Protein 7F2Y (pdb70)

Secondary structure (DSSP, 8-state):
--SPPTT---SS--EEE---TT--EEEEEEEEEEESSGGGGHHHHHHHHHHTTSTTS-SEEEEEEEE-GGG-EEEEEEEEES-HHHHHHHHTSHHHHTTGGGTT--TT-S-EEEEEEEEEEGGGEEEEESS--S-SGGGGTS-EEE-SS-SSTTHHHHHSGGGGT-----TTTT-PPPP-----TT-EEEEEPPTTEEEEEEEEE-TT--HHHHHHIIIIIHHHHHHHHHHHHH-HHHHTEEEEEEEEEE-TTS-EEEEEEEEEEESSHHHHHHHHHH-HHHHHHHHHHHHHHHTTTT--S-EEEEEEEEE-GGGEEEEEES--TTSTTTTSSEEEE-

Foldseek 3Di:
DPFADPPQDDPAWKKKFDADPVFFKKKKKKKKKKALDCVLVVVVLVLVLVLLPPPLHAPDKWWWKFQDPPRMIITIITGMHRDVVSVVVSCVDPSNVCQPLNVVPDAPRRMKIKMKIFIFGQLQKMKMKRDLDCPDVCSVPTHMDIDSQDDGQCSRLVRRNCSVPDVLAWPVHDFFDDFDFDPFARFKKWFFAAFSKKKKKKKKACQQADPVVVCCCVVFQVVLVVVLQVCCLVPCGVQQWQDKTKIFIADSVRHGGRMIIIITIGSHVVSVSCCCVDPVSNVRNVVSVVVQCVVPVNDGSIMIMMMMGTHHSVRIIIIIHSDGCSPGNNRHHDMDTD

InterPro domains:
  IPR025702 Aliphatic aldoxime/phenylacetaldoxime dehydratase [PF13816] (29-329)

Radius of gyration: 19.38 Å; Cα contacts (8 Å, |Δi|>4): 755; chains: 1; bounding box: 47×43×55 Å

Solvent-accessible surface area: 14404 Å² total; per-residue (Å²): 144,154,65,61,65,103,105,41,87,30,122,10,82,4,43,17,12,83,39,37,137,135,22,69,87,0,0,5,0,0,0,0,0,7,0,122,40,68,121,94,0,62,124,8,16,36,55,0,91,66,5,16,123,52,115,39,12,20,107,31,53,24,40,0,26,6,111,20,38,76,47,44,25,4,4,1,8,0,0,1,3,35,85,27,62,47,19,140,64,0,26,69,36,96,86,0,77,109,0,27,30,0,140,90,11,75,88,149,24,86,15,2,0,0,0,0,8,0,36,4,24,28,65,28,7,4,1,36,0,37,16,97,30,112,56,0,0,0,3,71,43,3,74,15,99,84,15,87,25,8,45,24,122,9,4,25,37,14,31,0,79,21,9,80,100,42,99,1,62,8,98,88,26,111,99,5,75,76,69,88,134,39,145,2,88,65,65,80,8,77,1,68,4,22,57,22,0,0,5,16,3,40,2,14,11,10,53,138,15,48,100,54,12,93,70,38,0,70,53,104,13,23,62,29,14,77,134,2,10,58,46,5,88,132,42,15,53,136,14,1,2,8,14,2,7,18,0,56,13,23,55,77,76,19,112,97,41,40,58,1,0,9,3,0,2,4,0,0,0,2,10,6,21,104,27,25,38,94,31,88,15,42,112,53,23,78,38,20,25,43,79,3,8,66,90,75,97,62,118,17,85,4,14,48,17,30,9,0,2,0,0,45,31,188,14,11,62,0,9,1,3,16,0,34,25,54,9,5,0,0,16,7,41,130,45,90,117,108

Nearest PDB structures (foldseek):
  7f2y-assembly1_A  TM=1.003E+00  e=5.454E-77  Bacillus sp. OxB-1
  3w08-assembly1_B  TM=9.073E-01  e=4.152E-36  Pseudomonas chlororaphis
  3a17-assembly1_B  TM=9.149E-01  e=6.378E-35  Rhodococcus erythropolis
  3f44-assembly1_A  TM=3.616E-01  e=1.771E-07  Lactobacillus acidophilus NCFM
  2zdo-assembly2_C  TM=5.778E-01  e=3.049E-02  Staphylococcus aureus

B-factor: mean 35.83, std 11.6, range [17.37, 86.37]

Organism: Bacillus sp. (strain OxB-1) (NCBI:txid98228)

Structure (mmCIF, N/CA/C/O backbone):
data_7F2Y
#
_entry.id   7F2Y
#
_cell.length_a   48.306
_cell.length_b   63.774
_cell.length_c   59.246
_cell.angle_alpha   90.00
_cell.angle_beta   94.22
_cell.angle_gamma   90.00
#
_symmetry.space_group_name_H-M   'P 1 21 1'
#
loop_
_entity.id
_entity.type
_entity.pdbx_description
1 polymer 'Phenylacetaldoxime dehydratase'
2 non-polymer 'PROTOPORPHYRIN IX CONTAINING FE'
3 water water
#
loop_
_atom_site.group_PDB
_atom_site.id
_atom_site.type_symbol
_atom_site.label_atom_id
_atom_site.label_alt_id
_atom_site.label_comp_id
_atom_site.label_asym_id
_atom_site.label_entity_id
_atom_site.label_seq_id
_atom_site.pdbx_PDB_ins_code
_atom_site.Cartn_x
_atom_site.Cartn_y
_atom_site.Cartn_z
_atom_site.occupancy
_atom_site.B_iso_or_equiv
_atom_site.auth_seq_id
_atom_site.auth_comp_id
_atom_site.auth_asym_id
_atom_site.auth_atom_id
_atom_site.pdbx_PDB_model_num
ATOM 1 N N . MET A 1 1 ? 13.754 41.958 36.458 1.00 67.42 1 MET A N 1
ATOM 2 C CA . MET A 1 1 ? 13.443 40.606 36.003 1.00 67.24 1 MET A CA 1
ATOM 3 C C . MET A 1 1 ? 12.664 39.856 37.091 1.00 67.07 1 MET A C 1
ATOM 4 O O . MET A 1 1 ? 13.133 39.731 38.222 1.00 64.99 1 MET A O 1
ATOM 9 N N . LYS A 1 2 ? 11.476 39.354 36.738 1.00 56.64 2 LYS A N 1
ATOM 10 C CA . LYS A 1 2 ? 10.558 38.830 37.749 1.00 52.33 2 LYS A CA 1
ATOM 11 C C . LYS A 1 2 ? 11.003 37.474 38.288 1.00 56.25 2 LYS A C 1
ATOM 12 O O . LYS A 1 2 ? 10.882 37.212 39.491 1.00 57.06 2 LYS A O 1
ATOM 18 N N . ASN A 1 3 ? 11.497 36.592 37.418 1.00 50.93 3 ASN A N 1
ATOM 19 C CA . ASN A 1 3 ? 11.704 35.188 37.758 1.00 56.69 3 ASN A CA 1
ATOM 20 C C . ASN A 1 3 ? 13.141 34.845 38.132 1.00 49.06 3 ASN A C 1
ATOM 21 O O . ASN A 1 3 ? 13.418 33.686 38.457 1.00 53.99 3 ASN A O 1
ATOM 26 N N . MET A 1 4 ? 14.053 35.806 38.108 1.00 50.56 4 MET A N 1
ATOM 27 C CA . MET A 1 4 ? 15.458 35.496 38.354 1.00 51.66 4 MET A CA 1
ATOM 28 C C . MET A 1 4 ? 15.678 35.115 39.814 1.00 57.49 4 MET A C 1
ATOM 29 O O . MET A 1 4 ? 15.199 35.817 40.716 1.00 60.29 4 MET A O 1
ATOM 34 N N . PRO A 1 5 ? 16.388 34.024 40.090 1.00 58.97 5 PRO A N 1
ATOM 35 C CA . PRO A 1 5 ? 16.614 33.621 41.481 1.00 61.77 5 PRO A CA 1
ATOM 36 C C . PRO A 1 5 ? 17.549 34.583 42.201 1.00 64.25 5 PRO A C 1
ATOM 37 O O . PRO A 1 5 ? 18.265 35.381 41.591 1.00 63.14 5 PRO A O 1
ATOM 41 N N . GLU A 1 6 ? 17.532 34.493 43.529 1.00 68.31 6 GLU A N 1
ATOM 42 C CA . GLU A 1 6 ? 18.411 35.319 44.343 1.00 65.37 6 GLU A CA 1
ATOM 43 C C . GLU A 1 6 ? 19.865 34.923 44.124 1.00 68.53 6 GLU A C 1
ATOM 44 O O . GLU A 1 6 ? 20.198 33.737 44.061 1.00 68.80 6 GLU A O 1
ATOM 46 N N . ASN A 1 7 ? 20.731 35.934 44.003 1.00 74.43 7 ASN A N 1
ATOM 47 C CA . ASN A 1 7 ? 22.172 35.736 43.814 1.00 75.90 7 ASN A CA 1
ATOM 48 C C . ASN A 1 7 ? 22.459 34.847 42.604 1.00 70.00 7 ASN A C 1
ATOM 49 O O . ASN A 1 7 ? 23.312 33.959 42.647 1.00 68.50 7 ASN A O 1
ATOM 51 N N . HIS A 1 8 ? 21.741 35.098 41.515 1.00 62.95 8 HIS A N 1
ATOM 52 C CA . HIS A 1 8 ? 21.839 34.263 40.326 1.00 60.40 8 HIS A CA 1
ATOM 53 C C . HIS A 1 8 ? 23.228 34.357 39.704 1.00 61.99 8 HIS A C 1
ATOM 54 O O . HIS A 1 8 ? 23.719 35.448 39.407 1.00 66.55 8 HIS A O 1
ATOM 61 N N . ASN A 1 9 ? 23.865 33.199 39.506 1.00 54.82 9 ASN A N 1
ATOM 62 C CA . ASN A 1 9 ? 25.165 33.124 38.844 1.00 54.47 9 ASN A CA 1
ATOM 63 C C . ASN A 1 9 ? 25.152 31.924 37.902 1.00 57.34 9 ASN A C 1
ATOM 64 O O . ASN A 1 9 ? 25.431 30.790 38.326 1.00 58.96 9 ASN A O 1
ATOM 66 N N . PRO A 1 10 ? 24.831 32.131 36.626 1.00 52.82 10 PRO A N 1
ATOM 67 C CA . PRO A 1 10 ? 24.712 30.995 35.703 1.00 50.28 10 PRO A CA 1
ATOM 68 C C . PRO A 1 10 ? 26.038 30.285 35.469 1.00 52.55 10 PRO A C 1
ATOM 69 O O . PRO A 1 10 ? 27.119 30.872 35.563 1.00 55.42 10 PRO A O 1
ATOM 73 N N . GLN A 1 11 ? 25.932 28.987 35.174 1.00 54.72 11 GLN A N 1
ATOM 74 C CA . GLN A 1 11 ? 27.118 28.183 34.894 1.00 56.30 11 GLN A CA 1
ATOM 75 C C . GLN A 1 11 ? 27.682 28.495 33.516 1.00 48.95 11 GLN A C 1
ATOM 76 O O . GLN A 1 11 ? 28.904 28.495 33.320 1.00 53.64 11 GLN A O 1
ATOM 82 N N . ALA A 1 12 ? 26.806 28.743 32.549 1.00 43.96 12 ALA A N 1
ATOM 83 C CA . ALA A 1 12 ? 27.194 28.944 31.167 1.00 40.05 12 ALA A CA 1
ATOM 84 C C . ALA A 1 12 ? 26.998 30.399 30.769 1.00 38.97 12 ALA A C 1
ATOM 85 O O . ALA A 1 12 ? 26.159 31.109 31.332 1.00 42.33 12 ALA A O 1
ATOM 87 N N . ASN A 1 13 ? 27.785 30.835 29.789 1.00 41.15 13 ASN A N 1
ATOM 88 C CA . ASN A 1 13 ? 27.608 32.145 29.183 1.00 41.04 13 ASN A CA 1
ATOM 89 C C . ASN A 1 13 ? 26.458 32.118 28.182 1.00 37.38 13 ASN A C 1
ATOM 90 O O . ASN A 1 13 ? 26.093 31.068 27.643 1.00 37.97 13 ASN A O 1
ATOM 95 N N . ALA A 1 14 ? 25.875 33.293 27.947 1.00 34.33 14 ALA A N 1
ATOM 96 C CA . ALA A 1 14 ? 24.902 33.443 26.878 1.00 32.29 14 ALA A CA 1
ATOM 97 C C . ALA A 1 14 ? 24.861 34.897 26.425 1.00 32.01 14 ALA A C 1
ATOM 98 O O . ALA A 1 14 ? 25.244 35.811 27.162 1.00 33.85 14 ALA A O 1
ATOM 100 N N . TRP A 1 15 ? 24.384 35.085 25.193 1.00 30.42 15 TRP A N 1
ATOM 101 C CA . TRP A 1 15 ? 24.254 36.375 24.534 1.00 31.71 15 TRP A CA 1
ATOM 102 C C . TRP A 1 15 ? 22.811 36.571 24.083 1.00 30.31 15 TRP A C 1
ATOM 103 O O . TRP A 1 15 ? 22.062 35.609 23.915 1.00 29.29 15 TRP A O 1
ATOM 114 N N . THR A 1 16 ? 22.422 37.834 23.881 1.00 28.65 16 THR A N 1
ATOM 115 C CA . THR A 1 16 ? 21.062 38.173 23.480 1.00 27.52 16 THR A CA 1
ATOM 116 C C . THR A 1 16 ? 21.111 39.364 22.537 1.00 27.44 16 THR A C 1
ATOM 117 O O . THR A 1 16 ? 21.990 40.224 22.648 1.00 30.17 16 THR A O 1
ATOM 121 N N . ALA A 1 17 ? 20.170 39.413 21.602 1.00 27.44 17 ALA A N 1
ATOM 122 C CA . ALA A 1 17 ? 20.123 40.528 20.665 1.00 29.44 17 ALA A CA 1
ATOM 123 C C . ALA A 1 17 ? 19.858 41.840 21.392 1.00 32.57 17 ALA A C 1
ATOM 124 O O . ALA A 1 17 ? 19.071 41.898 22.343 1.00 35.31 17 ALA A O 1
ATOM 126 N N . GLU A 1 18 ? 20.531 42.895 20.936 1.00 30.53 18 GLU A N 1
ATOM 127 C CA . GLU A 1 18 ? 20.347 44.255 21.442 1.00 32.17 18 GLU A CA 1
ATOM 128 C C . GLU A 1 18 ? 19.971 45.104 20.228 1.00 31.46 18 GLU A C 1
ATOM 129 O O . GLU A 1 18 ? 20.835 45.487 19.433 1.00 38.51 18 GLU A O 1
ATOM 135 N N . PHE A 1 19 ? 18.674 45.381 20.077 1.00 34.80 19 PHE A N 1
ATOM 136 C CA . PHE A 1 19 ? 18.156 46.067 18.896 1.00 37.36 19 PHE A CA 1
ATOM 137 C C . PHE A 1 19 ? 18.413 47.571 18.976 1.00 40.48 19 PHE A C 1
ATOM 138 O O . PHE A 1 19 ? 18.263 48.176 20.041 1.00 43.33 19 PHE A O 1
ATOM 146 N N . PRO A 1 20 ? 18.794 48.189 17.863 1.00 39.55 20 PRO A N 1
ATOM 147 C CA . PRO A 1 20 ? 19.008 49.637 17.839 1.00 43.05 20 PRO A CA 1
ATOM 148 C C . PRO A 1 20 ? 17.703 50.381 18.064 1.00 43.35 20 PRO A C 1
ATOM 149 O O . PRO A 1 20 ? 16.616 49.814 17.873 1.00 40.49 20 PRO A O 1
ATOM 153 N N . PRO A 1 21 ? 17.768 51.658 18.464 1.00 49.05 21 PRO A N 1
ATOM 154 C CA . PRO A 1 21 ? 16.526 52.379 18.792 1.00 48.40 21 PRO A CA 1
ATOM 155 C C . PRO A 1 21 ? 15.624 52.620 17.595 1.00 48.96 21 PRO A C 1
ATOM 156 O O . PRO A 1 21 ? 14.401 52.707 17.766 1.00 52.92 21 PRO A O 1
ATOM 160 N N . GLU A 1 22 ? 16.178 52.731 16.389 1.00 46.18 22 GLU A N 1
ATOM 161 C CA . GLU A 1 22 ? 15.351 53.014 15.224 1.00 51.54 22 GLU A CA 1
ATOM 162 C C . GLU A 1 22 ? 14.623 51.784 14.702 1.00 47.83 22 GLU A C 1
ATOM 163 O O . GLU A 1 22 ? 13.830 51.906 13.762 1.00 54.94 22 GLU A O 1
ATOM 169 N N . MET A 1 23 ? 14.874 50.608 15.271 1.00 44.60 23 MET A N 1
ATOM 170 C CA . MET A 1 23 ? 14.218 49.384 14.835 1.00 37.29 23 MET A CA 1
ATOM 171 C C . MET A 1 23 ? 12.954 49.181 15.661 1.00 43.71 23 MET A C 1
ATOM 172 O O . MET A 1 23 ? 13.008 49.156 16.895 1.00 50.49 23 MET A O 1
ATOM 177 N N . SER A 1 24 ? 11.814 49.050 14.983 1.00 32.67 24 SER A N 1
ATOM 178 C CA . SER A 1 24 ? 10.541 48.842 15.651 1.00 36.92 24 SER A CA 1
ATOM 179 C C . SER A 1 24 ? 9.955 47.459 15.425 1.00 32.69 24 SER A C 1
ATOM 180 O O . SER A 1 24 ? 9.166 47.001 16.260 1.00 33.00 24 SER A O 1
ATOM 183 N N . TYR A 1 25 ? 10.334 46.782 14.339 1.00 31.25 25 TYR A N 1
ATOM 184 C CA . TYR A 1 25 ? 9.766 45.497 13.966 1.00 26.46 25 TYR A CA 1
ATOM 185 C C . TYR A 1 25 ? 10.824 44.641 13.291 1.00 25.93 25 TYR A C 1
ATOM 186 O O . TYR A 1 25 ? 11.762 45.151 12.678 1.00 32.76 25 TYR A O 1
ATOM 195 N N . VAL A 1 26 ? 10.661 43.329 13.413 1.00 23.13 26 VAL A N 1
ATOM 196 C CA . VAL A 1 26 ? 11.347 42.366 12.567 1.00 23.22 26 VAL A CA 1
ATOM 197 C C . VAL A 1 26 ? 10.271 41.639 11.780 1.00 25.84 26 VAL A C 1
ATOM 198 O O . VAL A 1 26 ? 9.335 41.102 12.382 1.00 27.73 26 VAL A O 1
ATOM 202 N N . VAL A 1 27 ? 10.390 41.612 10.453 1.00 24.36 27 VAL A N 1
ATOM 203 C CA . VAL A 1 27 ? 9.547 40.720 9.648 1.00 25.56 27 VAL A CA 1
ATOM 204 C C . VAL A 1 27 ? 10.266 39.386 9.483 1.00 21.33 27 VAL A C 1
ATOM 205 O O . VAL A 1 27 ? 11.388 39.334 8.964 1.00 23.61 27 VAL A O 1
ATOM 209 N N . PHE A 1 28 ? 9.612 38.309 9.919 1.00 20.25 28 PHE A N 1
ATOM 210 C CA . PHE A 1 28 ? 10.115 36.943 9.781 1.00 20.32 28 PHE A CA 1
ATOM 211 C C . PHE A 1 28 ? 9.116 36.200 8.902 1.00 21.02 28 PHE A C 1
ATOM 212 O O . PHE A 1 28 ? 7.982 35.979 9.319 1.00 23.19 28 PHE A O 1
ATOM 220 N N . ALA A 1 29 ? 9.522 35.870 7.677 1.00 20.20 29 ALA A N 1
ATOM 221 C CA . ALA A 1 29 ? 8.639 35.210 6.718 1.00 22.66 29 ALA A CA 1
ATOM 222 C C . ALA A 1 29 ? 9.091 33.777 6.509 1.00 20.75 29 ALA A C 1
ATOM 223 O O . ALA A 1 29 ? 10.265 33.528 6.226 1.00 23.20 29 ALA A O 1
ATOM 225 N N . GLN A 1 30 ? 8.163 32.843 6.671 1.00 19.98 30 GLN A N 1
ATOM 226 C CA . GLN A 1 30 ? 8.401 31.453 6.326 1.00 21.33 30 GLN A CA 1
ATOM 227 C C . GLN A 1 30 ? 7.611 31.184 5.058 1.00 21.55 30 GLN A C 1
ATOM 228 O O . GLN A 1 30 ? 6.389 31.345 5.052 1.00 23.71 30 GLN A O 1
ATOM 234 N N . ILE A 1 31 ? 8.305 30.798 3.991 1.00 21.88 31 ILE A N 1
ATOM 235 C CA . ILE A 1 31 ? 7.676 30.551 2.696 1.00 23.29 31 ILE A CA 1
ATOM 236 C C . ILE A 1 31 ? 8.042 29.142 2.254 1.00 22.57 31 ILE A C 1
ATOM 237 O O . ILE A 1 31 ? 9.226 28.805 2.167 1.00 24.08 31 ILE A O 1
ATOM 242 N N . GLY A 1 32 ? 7.043 28.328 1.955 1.00 23.63 32 GLY A N 1
ATOM 243 C CA . GLY A 1 32 ? 7.276 26.914 1.694 1.00 22.15 32 GLY A CA 1
ATOM 244 C C . GLY A 1 32 ? 6.643 26.429 0.414 1.00 22.74 32 GLY A C 1
ATOM 245 O O . GLY A 1 32 ? 5.525 26.820 0.059 1.00 26.09 32 GLY A O 1
ATOM 246 N N . ILE A 1 33 ? 7.348 25.525 -0.264 1.00 22.78 33 ILE A N 1
ATOM 247 C CA . ILE A 1 33 ? 6.797 24.767 -1.377 1.00 25.30 33 ILE A CA 1
ATOM 248 C C . ILE A 1 33 ? 6.640 23.330 -0.904 1.00 25.35 33 ILE A C 1
ATOM 249 O O . ILE A 1 33 ? 7.603 22.718 -0.432 1.00 27.14 33 ILE A O 1
ATOM 254 N N . GLN A 1 34 ? 5.432 22.790 -1.017 1.00 25.05 34 GLN A N 1
ATOM 255 C CA . GLN A 1 34 ? 5.134 21.472 -0.478 1.00 27.99 34 GLN A CA 1
ATOM 256 C C . GLN A 1 34 ? 5.043 20.451 -1.602 1.00 28.00 34 GLN A C 1
ATOM 257 O O . GLN A 1 34 ? 4.383 20.703 -2.612 1.00 30.91 34 GLN A O 1
ATOM 263 N N . SER A 1 35 ? 5.701 19.305 -1.427 1.00 29.58 35 SER A N 1
ATOM 264 C CA . SER A 1 35 ? 5.735 18.325 -2.507 1.00 35.04 35 SER A CA 1
ATOM 265 C C . SER A 1 35 ? 5.958 16.924 -1.959 1.00 31.24 35 SER A C 1
ATOM 266 O O . SER A 1 35 ? 6.354 16.734 -0.807 1.00 37.49 35 SER A O 1
ATOM 269 N N . LYS A 1 36 ? 5.684 15.938 -2.813 1.00 36.59 36 LYS A N 1
ATOM 270 C CA . LYS A 1 36 ? 6.060 14.563 -2.524 1.00 40.16 36 LYS A CA 1
ATOM 271 C C . LYS A 1 36 ? 7.400 14.186 -3.131 1.00 50.71 36 LYS A C 1
ATOM 272 O O . LYS A 1 36 ? 8.048 13.255 -2.639 1.00 62.32 36 LYS A O 1
ATOM 278 N N . SER A 1 37 ? 7.824 14.876 -4.186 1.00 50.52 37 SER A N 1
ATOM 279 C CA . SER A 1 37 ? 9.165 14.723 -4.726 1.00 53.90 37 SER A CA 1
ATOM 280 C C . SER A 1 37 ? 9.720 16.109 -5.007 1.00 50.85 37 SER A C 1
ATOM 281 O O . SER A 1 37 ? 9.014 16.966 -5.544 1.00 46.78 37 SER A O 1
ATOM 284 N N . LEU A 1 38 ? 10.986 16.324 -4.643 1.00 48.74 38 LEU A N 1
ATOM 285 C CA . LEU A 1 38 ? 11.572 17.655 -4.738 1.00 47.00 38 LEU A CA 1
ATOM 286 C C . LEU A 1 38 ? 11.716 18.140 -6.176 1.00 46.40 38 LEU A C 1
ATOM 287 O O . LEU A 1 38 ? 11.833 19.352 -6.394 1.00 50.38 38 LEU A O 1
ATOM 292 N N . ASP A 1 39 ? 11.704 17.231 -7.158 1.00 48.71 39 ASP A N 1
ATOM 293 C CA . ASP A 1 39 ? 11.760 17.653 -8.554 1.00 55.37 39 ASP A CA 1
ATOM 294 C C . ASP A 1 39 ? 10.574 18.541 -8.908 1.00 56.16 39 ASP A C 1
ATOM 295 O O . ASP A 1 39 ? 10.726 19.540 -9.623 1.00 59.39 39 ASP A O 1
ATOM 300 N N . HIS A 1 40 ? 9.384 18.192 -8.412 1.00 54.91 40 HIS A N 1
ATOM 301 C CA . HIS A 1 40 ? 8.193 18.997 -8.669 1.00 54.92 40 HIS A CA 1
ATOM 302 C C . HIS A 1 40 ? 8.347 20.424 -8.162 1.00 52.09 40 HIS A C 1
ATOM 303 O O . HIS A 1 40 ? 7.672 21.336 -8.653 1.00 52.07 40 HIS A O 1
ATOM 310 N N . ALA A 1 41 ? 9.212 20.637 -7.179 1.00 47.25 41 ALA A N 1
ATOM 311 C CA . ALA A 1 41 ? 9.348 21.944 -6.563 1.00 41.35 41 ALA A CA 1
ATOM 312 C C . ALA A 1 41 ? 10.465 22.782 -7.167 1.00 39.96 41 ALA A C 1
ATOM 313 O O . ALA A 1 41 ? 10.583 23.962 -6.821 1.00 45.92 41 ALA A O 1
ATOM 315 N N . ALA A 1 42 ? 11.266 22.212 -8.072 1.00 45.89 42 ALA A N 1
ATOM 316 C CA . ALA A 1 42 ? 12.473 22.896 -8.529 1.00 49.52 42 ALA A CA 1
ATOM 317 C C . ALA A 1 42 ? 12.155 24.223 -9.208 1.00 52.57 42 ALA A C 1
ATOM 318 O O . ALA A 1 42 ? 12.841 25.225 -8.971 1.00 46.48 42 ALA A O 1
ATOM 320 N N . GLU A 1 43 ? 11.120 24.257 -10.051 1.00 57.45 43 GLU A N 1
ATOM 321 C CA . GLU A 1 43 ? 10.823 25.477 -10.799 1.00 52.58 43 GLU A CA 1
ATOM 322 C C . GLU A 1 43 ? 10.439 26.619 -9.870 1.00 53.68 43 GLU A C 1
ATOM 323 O O . GLU A 1 43 ? 10.938 27.743 -10.009 1.00 55.88 43 GLU A O 1
ATOM 329 N N . HIS A 1 44 ? 9.540 26.353 -8.921 1.00 46.60 44 HIS A N 1
ATOM 330 C CA . HIS A 1 44 ? 9.159 27.378 -7.959 1.00 46.88 44 HIS A CA 1
ATOM 331 C C . HIS A 1 44 ? 10.362 27.853 -7.162 1.00 40.96 44 HIS A C 1
ATOM 332 O O . HIS A 1 44 ? 10.553 29.056 -6.961 1.00 46.77 44 HIS A O 1
ATOM 339 N N . LEU A 1 45 ? 11.180 26.912 -6.686 1.00 41.40 45 LEU A N 1
ATOM 340 C CA . LEU A 1 45 ? 12.308 27.279 -5.839 1.00 44.71 45 LEU A CA 1
ATOM 341 C C . LEU A 1 45 ? 13.301 28.156 -6.596 1.00 42.76 45 LEU A C 1
ATOM 342 O O . LEU A 1 45 ? 13.873 29.092 -6.024 1.00 46.38 45 LEU A O 1
ATOM 347 N N . GLY A 1 46 ? 13.495 27.885 -7.886 1.00 48.08 46 GLY A N 1
ATOM 348 C CA . GLY A 1 46 ? 14.378 28.725 -8.684 1.00 50.46 46 GLY A CA 1
ATOM 349 C C . GLY A 1 46 ? 13.897 30.162 -8.765 1.00 53.82 46 GLY A C 1
ATOM 350 O O . GLY A 1 46 ? 14.674 31.103 -8.581 1.00 49.83 46 GLY A O 1
ATOM 351 N N . MET A 1 47 ? 12.602 30.350 -9.037 1.00 52.06 47 MET A N 1
ATOM 352 C CA . MET A 1 47 ? 12.045 31.698 -9.124 1.00 47.44 47 MET A CA 1
ATOM 353 C C . MET A 1 47 ? 12.181 32.438 -7.802 1.00 49.03 47 MET A C 1
ATOM 354 O O . MET A 1 47 ? 12.559 33.616 -7.768 1.00 47.81 47 MET A O 1
ATOM 359 N N . MET A 1 48 ? 11.852 31.769 -6.700 1.00 40.99 48 MET A N 1
ATOM 360 C CA . MET A 1 48 ? 11.877 32.439 -5.409 1.00 41.29 48 MET A CA 1
ATOM 361 C C . MET A 1 48 ? 13.295 32.821 -5.022 1.00 45.22 48 ME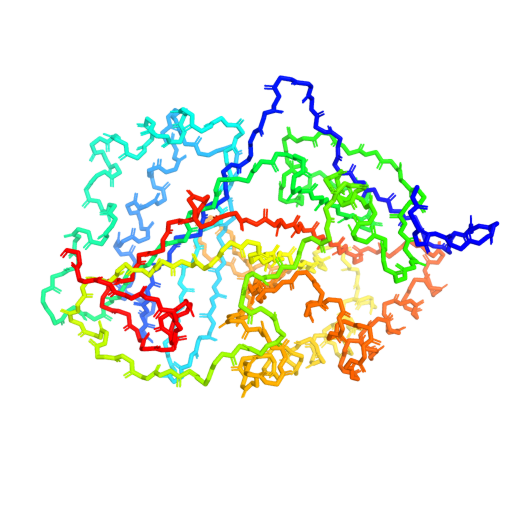T A C 1
ATOM 362 O O . MET A 1 48 ? 13.521 33.908 -4.479 1.00 41.28 48 MET A O 1
ATOM 367 N N . LYS A 1 49 ? 14.262 31.949 -5.320 1.00 43.33 49 LYS A N 1
ATOM 368 C CA . LYS A 1 49 ? 15.663 32.248 -5.038 1.00 48.36 49 LYS A CA 1
ATOM 369 C C . LYS A 1 49 ? 16.081 33.579 -5.660 1.00 48.48 49 LYS A C 1
ATOM 370 O O . LYS A 1 49 ? 16.691 34.423 -4.994 1.00 46.73 49 LYS A O 1
ATOM 376 N N . LYS A 1 50 ? 15.741 33.795 -6.934 1.00 42.49 50 LYS A N 1
ATOM 377 C CA . LYS A 1 50 ? 16.129 35.037 -7.597 1.00 36.42 50 LYS A CA 1
ATOM 378 C C . LYS A 1 50 ? 15.421 36.250 -6.999 1.00 40.81 50 LYS A C 1
ATOM 379 O O . LYS A 1 50 ? 15.993 37.347 -6.969 1.00 39.40 50 LYS A O 1
ATOM 381 N N . SER A 1 51 ? 14.183 36.075 -6.527 1.00 38.15 51 SER A N 1
ATOM 382 C CA . SER A 1 51 ? 13.438 37.185 -5.939 1.00 36.91 51 SER A CA 1
ATOM 383 C C . SER A 1 51 ? 14.103 37.710 -4.677 1.00 37.54 51 SER A C 1
ATOM 384 O O . SER A 1 51 ? 13.999 38.904 -4.377 1.00 36.40 51 SER A O 1
ATOM 387 N N . PHE A 1 52 ? 14.784 36.847 -3.925 1.00 38.51 52 PHE A N 1
ATOM 388 C CA . PHE A 1 52 ? 15.409 37.310 -2.694 1.00 41.07 52 PHE A CA 1
ATOM 389 C C . PHE A 1 52 ? 16.614 38.209 -2.954 1.00 44.85 52 PHE A C 1
ATOM 390 O O . PHE A 1 52 ? 17.047 38.914 -2.036 1.00 45.57 52 PHE A O 1
ATOM 398 N N . ASP A 1 53 ? 17.140 38.231 -4.180 1.00 42.86 53 ASP A N 1
ATOM 399 C CA . ASP A 1 53 ? 18.272 39.082 -4.532 1.00 42.74 53 ASP A CA 1
ATOM 400 C C . ASP A 1 53 ? 17.861 40.475 -5.000 1.00 43.21 53 ASP A C 1
ATOM 401 O O . ASP A 1 53 ? 18.733 41.276 -5.355 1.00 47.90 53 ASP A O 1
ATOM 406 N N . LEU A 1 54 ? 16.566 40.783 -5.017 1.00 41.30 54 LEU A N 1
ATOM 407 C CA . LEU A 1 54 ? 16.129 42.138 -5.312 1.00 41.41 54 LEU A CA 1
ATOM 408 C C . LEU A 1 54 ? 16.684 43.110 -4.271 1.00 39.07 54 LEU A C 1
ATOM 409 O O . LEU A 1 54 ? 17.017 42.729 -3.143 1.00 40.06 54 LEU A O 1
ATOM 414 N N . ARG A 1 55 ? 16.771 44.387 -4.660 1.00 42.32 55 ARG A N 1
ATOM 415 C CA . ARG A 1 55 ? 17.259 45.409 -3.737 1.00 41.64 55 ARG A CA 1
ATOM 416 C C . ARG A 1 55 ? 16.386 45.509 -2.489 1.00 41.96 55 ARG A C 1
ATOM 417 O O . ARG A 1 55 ? 16.870 45.901 -1.423 1.00 41.60 55 ARG A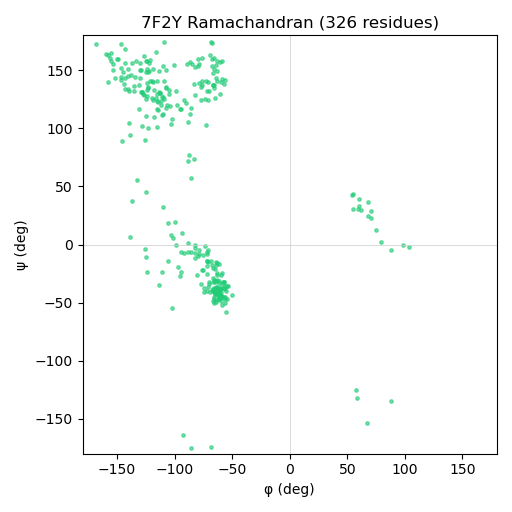 O 1
ATOM 419 N N . THR A 1 56 ? 15.111 45.140 -2.590 1.00 34.98 56 THR A N 1
ATOM 420 C CA . THR A 1 56 ? 14.210 45.123 -1.445 1.00 30.35 56 THR A CA 1
ATOM 421 C C . THR A 1 56 ? 14.143 43.761 -0.759 1.00 30.39 56 THR A C 1
ATOM 422 O O . THR A 1 56 ? 13.292 43.563 0.120 1.00 29.29 56 THR A O 1
ATOM 426 N N . GLY A 1 57 ? 15.033 42.824 -1.125 1.00 28.41 57 GLY A N 1
ATOM 427 C CA . GLY A 1 57 ? 15.020 41.514 -0.537 1.00 27.91 57 GLY A CA 1
ATOM 428 C C . GLY A 1 57 ? 15.431 41.530 0.930 1.00 25.86 57 GLY A C 1
ATOM 429 O O . GLY A 1 57 ? 15.865 42.558 1.475 1.00 29.22 57 GLY A O 1
ATOM 430 N N . PRO A 1 58 ? 15.327 40.365 1.570 1.00 27.43 58 PRO A N 1
ATOM 431 C CA . PRO A 1 58 ? 15.547 40.287 3.019 1.00 25.67 58 PRO A CA 1
ATOM 432 C C . PRO A 1 58 ? 16.996 40.550 3.403 1.00 25.18 58 PRO A C 1
ATOM 433 O O . PRO A 1 58 ? 17.927 40.316 2.627 1.00 30.26 58 PRO A O 1
ATOM 437 N N . LYS A 1 59 ? 17.176 41.034 4.640 1.00 24.71 59 LYS A N 1
ATOM 438 C CA . LYS A 1 59 ? 18.519 41.201 5.188 1.00 27.37 59 LYS A CA 1
ATOM 439 C C . LYS A 1 59 ? 19.210 39.862 5.369 1.00 27.94 59 LYS A C 1
ATOM 440 O O . LYS A 1 59 ? 20.439 39.781 5.277 1.00 30.13 59 LYS A O 1
ATOM 446 N N . HIS A 1 60 ? 18.442 38.807 5.634 1.00 24.48 60 HIS A N 1
ATOM 447 C CA . HIS A 1 60 ? 19.009 37.473 5.755 1.00 23.21 60 HIS A CA 1
ATOM 448 C C . HIS A 1 60 ? 17.964 36.441 5.372 1.00 23.79 60 HIS A C 1
ATOM 449 O O . HIS A 1 60 ? 16.792 36.604 5.700 1.00 23.00 60 HIS A O 1
ATOM 456 N N . VAL A 1 61 ? 18.395 35.367 4.716 1.00 24.67 61 VAL A N 1
ATOM 457 C CA . VAL A 1 61 ? 17.487 34.266 4.416 1.00 24.26 61 VAL A CA 1
ATOM 458 C C . VAL A 1 61 ? 18.221 32.941 4.606 1.00 21.91 61 VAL A C 1
ATOM 459 O O . VAL A 1 61 ? 19.378 32.783 4.196 1.00 25.95 61 VAL A O 1
ATOM 463 N N . ASP A 1 62 ? 17.558 32.015 5.290 1.00 20.05 62 ASP A N 1
ATOM 464 C CA . ASP A 1 62 ? 17.997 30.631 5.390 1.00 21.42 62 ASP A CA 1
ATOM 465 C C . ASP A 1 62 ? 17.078 29.760 4.549 1.00 21.68 62 ASP A C 1
ATOM 466 O O . ASP A 1 62 ? 15.900 30.069 4.373 1.00 25.08 62 ASP A O 1
ATOM 471 N N . ARG A 1 63 ? 17.634 28.667 4.035 1.00 23.17 63 ARG A N 1
ATOM 472 C CA . ARG A 1 63 ? 16.868 27.620 3.364 1.00 25.31 63 ARG A CA 1
ATOM 473 C C . ARG A 1 63 ? 16.854 26.379 4.247 1.00 22.04 63 ARG A C 1
ATOM 474 O O . ARG A 1 63 ? 17.845 26.078 4.913 1.00 25.86 63 ARG A O 1
ATOM 482 N N . ALA A 1 64 ? 15.712 25.689 4.303 1.00 22.75 64 ALA A N 1
ATOM 483 C CA . ALA A 1 64 ? 15.673 24.459 5.083 1.00 22.16 64 ALA A CA 1
ATOM 484 C C . ALA A 1 64 ? 14.684 23.490 4.463 1.00 24.17 64 ALA A C 1
ATOM 485 O O . ALA A 1 64 ? 13.795 23.874 3.706 1.00 28.06 64 ALA A O 1
ATOM 487 N N . LEU A 1 65 ? 14.852 22.220 4.802 1.00 24.35 65 LEU A N 1
ATOM 488 C CA . LEU A 1 65 ? 14.015 21.147 4.289 1.00 25.62 65 LEU A CA 1
ATOM 489 C C . LEU A 1 65 ? 13.288 20.487 5.451 1.00 24.80 65 LEU A C 1
ATOM 490 O O . LEU A 1 65 ? 13.919 20.114 6.443 1.00 25.01 65 LEU A O 1
ATOM 495 N N . HIS A 1 66 ? 11.977 20.282 5.295 1.00 24.85 66 HIS A N 1
ATOM 496 C CA . HIS A 1 66 ? 11.132 19.662 6.309 1.00 24.55 66 HIS A CA 1
ATOM 497 C C . HIS A 1 66 ? 10.506 18.391 5.764 1.00 24.61 66 HIS A C 1
ATOM 498 O O . HIS A 1 66 ? 9.869 18.420 4.709 1.00 29.92 66 HIS A O 1
ATOM 505 N N . GLN A 1 67 ? 10.681 17.277 6.486 1.00 27.01 67 GLN A N 1
ATOM 506 C CA . GLN A 1 67 ? 9.962 16.036 6.211 1.00 29.57 67 GLN A CA 1
ATOM 507 C C . GLN A 1 67 ? 8.646 16.062 6.983 1.00 36.41 67 GLN A C 1
ATOM 508 O O . GLN A 1 67 ? 8.632 15.902 8.207 1.00 39.23 67 GLN A O 1
ATOM 514 N N . GLY A 1 68 ? 7.545 16.275 6.274 1.00 39.23 68 GLY A N 1
ATOM 515 C CA . GLY A 1 68 ? 6.239 16.393 6.888 1.00 38.51 68 GLY A CA 1
ATOM 516 C C . GLY A 1 68 ? 5.489 15.078 6.956 1.00 48.16 68 GLY A C 1
ATOM 517 O O . GLY A 1 68 ? 6.053 13.991 6.800 1.00 42.75 68 GLY A O 1
ATOM 518 N N . ALA A 1 69 ? 4.186 15.188 7.194 1.00 50.78 69 ALA A N 1
ATOM 519 C CA . ALA A 1 69 ? 3.364 13.998 7.353 1.00 55.12 69 ALA A CA 1
ATOM 520 C C . ALA A 1 69 ? 3.180 13.282 6.021 1.00 50.92 69 ALA A C 1
ATOM 521 O O . ALA A 1 69 ? 3.006 13.912 4.972 1.00 42.56 69 ALA A O 1
ATOM 523 N N . ASP A 1 70 ? 3.240 11.952 6.070 1.00 49.89 70 ASP A N 1
ATOM 524 C CA . ASP A 1 70 ? 2.749 11.099 4.990 1.00 53.66 70 ASP A CA 1
ATOM 525 C C . ASP A 1 70 ? 3.469 11.352 3.662 1.00 51.36 70 ASP A C 1
ATOM 526 O O . ASP A 1 70 ? 2.860 11.328 2.589 1.00 48.89 70 ASP A O 1
ATOM 528 N N . GLY A 1 71 ? 4.778 11.583 3.728 1.00 47.01 71 GLY A N 1
ATOM 529 C CA . GLY A 1 71 ? 5.591 11.670 2.533 1.00 50.06 71 GLY A CA 1
ATOM 530 C C . GLY A 1 71 ? 5.691 13.040 1.900 1.00 46.87 71 GLY A C 1
ATOM 531 O O . GLY A 1 71 ? 6.431 13.196 0.920 1.00 53.36 71 GLY A O 1
ATOM 532 N N . TYR A 1 72 ? 4.974 14.035 2.410 1.00 40.42 72 TYR A N 1
ATOM 533 C CA . TYR A 1 72 ? 5.106 15.385 1.890 1.00 36.31 72 TYR A CA 1
ATOM 534 C C . TYR A 1 72 ? 6.305 16.072 2.526 1.00 42.45 72 TYR A C 1
ATOM 535 O O . TYR A 1 72 ? 6.556 15.933 3.727 1.00 46.12 72 TYR A O 1
ATOM 544 N N . GLN A 1 73 ? 7.059 16.789 1.704 1.00 32.82 73 GLN A N 1
ATOM 545 C CA . GLN A 1 73 ? 8.176 17.601 2.157 1.00 28.55 73 GLN A CA 1
ATOM 546 C C . GLN A 1 73 ? 7.856 19.069 1.936 1.00 26.98 73 GLN A C 1
ATOM 547 O O . GLN A 1 73 ? 7.179 19.425 0.969 1.00 30.96 73 GLN A O 1
ATOM 553 N N . ASP A 1 74 ? 8.395 19.924 2.806 1.00 25.08 74 ASP A N 1
ATOM 554 C CA . ASP A 1 74 ? 8.335 21.371 2.614 1.00 23.06 74 ASP A CA 1
ATOM 555 C C . ASP A 1 74 ? 9.747 21.893 2.393 1.00 26.88 74 ASP A C 1
ATOM 556 O O . ASP A 1 74 ? 10.634 21.672 3.228 1.00 27.43 74 ASP A O 1
ATOM 561 N N . SER A 1 75 ? 9.954 22.562 1.265 1.00 25.48 75 SER A N 1
ATOM 562 C CA . SER A 1 75 ? 11.187 23.298 1.004 1.00 23.20 75 SER A CA 1
ATOM 563 C C . SER A 1 75 ? 10.935 24.741 1.415 1.00 25.12 75 SER A C 1
ATOM 564 O O . SER A 1 75 ? 10.040 25.391 0.868 1.00 25.73 75 SER A O 1
ATOM 567 N N . ILE A 1 76 ? 11.668 25.225 2.416 1.00 23.91 76 ILE A N 1
ATOM 568 C CA . ILE A 1 76 ? 11.282 26.437 3.132 1.00 22.93 76 ILE A CA 1
ATOM 569 C C . ILE A 1 76 ? 12.360 27.502 2.994 1.00 22.82 76 ILE A C 1
ATOM 570 O O . ILE A 1 76 ? 13.559 27.207 3.029 1.00 24.41 76 ILE A O 1
ATOM 575 N N . PHE A 1 77 ? 11.920 28.745 2.830 1.00 22.27 77 PHE A N 1
ATOM 576 C CA . PHE A 1 77 ? 12.786 29.901 3.020 1.00 22.74 77 PHE A CA 1
ATOM 577 C C . PHE A 1 77 ? 12.397 30.604 4.310 1.00 22.12 77 PHE A C 1
ATOM 578 O O . PHE A 1 77 ? 11.204 30.798 4.584 1.00 21.74 77 PHE A O 1
ATOM 586 N N . LEU A 1 78 ? 13.407 30.956 5.111 1.00 21.69 78 LEU A N 1
ATOM 587 C CA . LEU A 1 78 ? 13.235 31.649 6.386 1.00 20.86 78 LEU A CA 1
ATOM 588 C C . LEU A 1 78 ? 13.891 33.011 6.212 1.00 20.42 78 LEU A C 1
ATOM 589 O O . LEU A 1 78 ? 15.119 33.121 6.245 1.00 22.04 78 LEU A O 1
ATOM 594 N N . ALA A 1 79 ? 13.075 34.046 5.981 1.00 19.57 79 ALA A N 1
ATOM 595 C CA . ALA A 1 79 ? 13.575 35.339 5.519 1.00 19.90 79 ALA A CA 1
ATOM 596 C C . ALA A 1 79 ? 13.261 36.448 6.510 1.00 22.05 79 ALA A C 1
ATOM 597 O O . ALA A 1 79 ? 12.164 36.511 7.068 1.00 22.50 79 ALA A O 1
ATOM 599 N N . TYR A 1 80 ? 14.231 37.346 6.700 1.00 21.15 80 TYR A N 1
ATOM 600 C CA . TYR A 1 80 ? 14.155 38.375 7.726 1.00 19.30 80 TYR A CA 1
ATOM 601 C C . TYR A 1 80 ? 14.300 39.763 7.113 1.00 21.66 80 TYR A C 1
ATOM 602 O O . TYR A 1 80 ? 15.215 40.000 6.320 1.00 23.30 80 TYR A O 1
ATOM 611 N N . TRP A 1 81 ? 13.447 40.685 7.534 1.00 20.98 81 TRP A N 1
ATOM 612 C CA . TRP A 1 81 ? 13.629 42.109 7.255 1.00 22.11 81 TRP A CA 1
ATOM 613 C C . TRP A 1 81 ? 13.633 42.895 8.563 1.00 22.34 81 TRP A C 1
ATOM 614 O O . TRP A 1 81 ? 12.996 42.490 9.537 1.00 25.35 81 TRP A O 1
ATOM 625 N N . ASP A 1 82 ? 14.346 44.028 8.591 1.00 24.84 82 ASP A N 1
ATOM 626 C CA . ASP A 1 82 ? 14.273 44.933 9.734 1.00 25.51 82 ASP A CA 1
ATOM 627 C C . ASP A 1 82 ? 13.417 46.162 9.465 1.00 26.18 82 ASP A C 1
ATOM 628 O O . ASP A 1 82 ? 13.373 47.065 10.303 1.00 29.25 82 ASP A O 1
ATOM 633 N N . GLU A 1 83 ? 12.712 46.196 8.335 1.00 27.46 83 GLU A N 1
ATOM 634 C CA A GLU A 1 83 ? 11.860 47.324 7.984 0.33 31.13 83 GLU A CA 1
ATOM 635 C CA B GLU A 1 83 ? 11.858 47.325 7.981 0.67 30.44 83 GLU A CA 1
ATOM 636 C C . GLU A 1 83 ? 10.606 46.809 7.284 1.00 26.16 83 GLU A C 1
ATOM 637 O O . GLU A 1 83 ? 10.687 46.350 6.140 1.00 29.01 83 GLU A O 1
ATOM 648 N N . PRO A 1 84 ? 9.443 46.847 7.940 1.00 27.22 84 PRO A N 1
ATOM 649 C CA . PRO A 1 84 ? 8.222 46.369 7.274 1.00 26.79 84 PRO A CA 1
ATOM 650 C C . PRO A 1 84 ? 7.945 47.070 5.951 1.00 28.12 84 PRO A C 1
ATOM 651 O O . PRO A 1 84 ? 7.465 46.419 5.017 1.00 26.34 84 PRO A O 1
ATOM 655 N N . ALA A 1 85 ? 8.246 48.364 5.831 1.00 29.71 85 ALA A N 1
ATOM 656 C CA . ALA A 1 85 ? 8.006 49.039 4.560 1.00 27.32 85 ALA A CA 1
ATOM 657 C C . ALA A 1 85 ? 8.812 48.400 3.436 1.00 27.89 85 ALA A C 1
ATOM 658 O O . ALA A 1 85 ? 8.329 48.280 2.307 1.00 30.65 85 ALA A O 1
ATOM 660 N N . THR A 1 86 ? 10.050 47.989 3.722 1.00 26.43 86 THR A N 1
ATOM 661 C CA . THR A 1 86 ? 10.853 47.340 2.689 1.00 26.43 86 THR A CA 1
ATOM 662 C C . THR A 1 86 ? 10.263 45.987 2.305 1.00 27.11 86 THR A C 1
ATOM 663 O O . THR A 1 86 ? 10.222 45.630 1.119 1.00 28.25 86 THR A O 1
ATOM 667 N N . PHE A 1 87 ? 9.782 45.230 3.288 1.00 25.68 87 PHE A N 1
ATOM 668 C CA . PHE A 1 87 ? 9.124 43.965 2.983 1.00 24.61 87 PHE A CA 1
ATOM 669 C C . PHE A 1 87 ? 7.902 44.178 2.101 1.00 25.89 87 PHE A C 1
ATOM 670 O O . PHE A 1 87 ? 7.673 43.420 1.151 1.00 25.75 87 PHE A O 1
ATOM 678 N N . LYS A 1 88 ? 7.097 45.195 2.409 1.00 25.18 88 LYS A N 1
ATOM 679 C CA . LYS A 1 88 ? 5.905 45.449 1.605 1.00 24.71 88 LYS A CA 1
ATOM 680 C C . LYS A 1 88 ? 6.274 45.828 0.176 1.00 30.86 88 LYS A C 1
ATOM 681 O O . LYS A 1 88 ? 5.572 45.464 -0.774 1.00 29.26 88 LYS A O 1
ATOM 687 N N . SER A 1 89 ? 7.362 46.579 0.003 1.00 27.77 89 SER A N 1
ATOM 688 C CA . SER A 1 89 ? 7.775 46.946 -1.345 1.00 32.09 89 SER A CA 1
ATOM 689 C C . SER A 1 89 ? 8.302 45.736 -2.104 1.00 31.27 89 SER A C 1
ATOM 690 O O . SER A 1 89 ? 8.136 45.656 -3.328 1.00 34.36 89 SER A O 1
ATOM 693 N N . TRP A 1 90 ? 8.921 44.794 -1.388 1.00 29.40 90 TRP A N 1
ATOM 694 C CA . TRP A 1 90 ? 9.372 43.536 -1.980 1.00 29.34 90 TRP A CA 1
ATOM 695 C C . TRP A 1 90 ? 8.191 42.707 -2.472 1.00 28.43 90 TRP A C 1
ATOM 696 O O . TRP A 1 90 ? 8.181 42.235 -3.616 1.00 30.52 90 TRP A O 1
ATOM 707 N N . VAL A 1 91 ? 7.183 42.523 -1.618 1.00 27.24 91 VAL A N 1
ATOM 708 C CA . VAL A 1 91 ? 6.000 41.755 -2.014 1.00 25.91 91 VAL A CA 1
ATOM 709 C C . VAL A 1 91 ? 5.358 42.365 -3.253 1.00 28.75 91 VAL A C 1
ATOM 710 O O . VAL A 1 91 ? 4.876 41.647 -4.136 1.00 31.75 91 VAL A O 1
ATOM 714 N N . ALA A 1 92 ? 5.358 43.698 -3.351 1.00 29.47 92 ALA A N 1
ATOM 715 C CA . ALA A 1 92 ? 4.731 44.383 -4.477 1.00 31.78 92 ALA A CA 1
ATOM 716 C C . ALA A 1 92 ? 5.545 44.294 -5.761 1.00 36.14 92 ALA A C 1
ATOM 717 O O . ALA A 1 92 ? 5.046 44.695 -6.819 1.00 36.20 92 ALA A O 1
ATOM 719 N N . ASP A 1 93 ? 6.775 43.791 -5.700 1.00 35.19 93 ASP A N 1
ATOM 720 C CA . ASP A 1 93 ? 7.613 43.751 -6.890 1.00 35.53 93 ASP A CA 1
ATOM 721 C C . ASP A 1 93 ? 6.999 42.800 -7.914 1.00 31.78 93 ASP A C 1
ATOM 722 O O . ASP A 1 93 ? 6.528 41.726 -7.544 1.00 32.82 93 ASP A O 1
ATOM 727 N N . PRO A 1 94 ? 6.973 43.172 -9.198 1.00 36.40 94 PRO A N 1
ATOM 728 C CA . PRO A 1 94 ? 6.348 42.284 -10.197 1.00 39.96 94 PRO A CA 1
ATOM 729 C C . PRO A 1 94 ? 6.957 40.893 -10.236 1.00 42.49 94 PRO A C 1
ATOM 730 O O . PRO A 1 94 ? 6.244 39.919 -10.504 1.00 42.72 94 PRO A O 1
ATOM 734 N N . GLU A 1 95 ? 8.253 40.767 -9.954 1.00 39.36 95 GLU A N 1
ATOM 735 C CA A GLU A 1 95 ? 8.866 39.442 -9.948 0.51 40.94 95 GLU A CA 1
ATOM 736 C CA B GLU A 1 95 ? 8.889 39.453 -9.933 0.49 40.92 95 GLU A CA 1
ATOM 737 C C . GLU A 1 95 ? 8.372 38.603 -8.776 1.00 36.34 95 GLU A C 1
ATOM 738 O O . GLU A 1 95 ? 8.186 37.388 -8.917 1.00 41.19 95 GLU A O 1
ATOM 749 N N . VAL A 1 96 ? 8.135 39.223 -7.619 1.00 31.62 96 VAL A N 1
ATOM 750 C CA . VAL A 1 96 ? 7.576 38.488 -6.492 1.00 29.68 96 VAL A CA 1
ATOM 751 C C . VAL A 1 96 ? 6.112 38.162 -6.749 1.00 31.97 96 VAL A C 1
ATOM 752 O O . VAL A 1 96 ? 5.645 37.055 -6.443 1.00 29.98 96 VAL A O 1
ATOM 756 N N . GLN A 1 97 ? 5.370 39.109 -7.334 1.00 32.57 97 GLN A N 1
ATOM 757 C CA . GLN A 1 97 ? 3.950 38.904 -7.599 1.00 35.52 97 GLN A CA 1
ATOM 758 C C . GLN A 1 97 ? 3.695 37.774 -8.587 1.00 37.50 97 GLN A C 1
ATOM 759 O O . GLN A 1 97 ? 2.569 37.268 -8.646 1.00 40.32 97 GLN A O 1
ATOM 765 N N . LYS A 1 98 ? 4.708 37.360 -9.353 1.00 35.39 98 LYS A N 1
ATOM 766 C CA . LYS A 1 98 ? 4.535 36.214 -10.237 1.00 40.08 98 LYS A CA 1
ATOM 767 C C . LYS A 1 98 ? 4.198 34.947 -9.458 1.00 36.99 98 LYS A C 1
ATOM 768 O O . LYS A 1 98 ? 3.443 34.103 -9.951 1.00 41.73 98 LYS A O 1
ATOM 774 N N . TRP A 1 99 ? 4.733 34.797 -8.237 1.00 34.03 99 TRP A N 1
ATOM 775 C CA . TRP A 1 99 ? 4.545 33.575 -7.467 1.00 35.07 99 TRP A CA 1
ATOM 776 C C . TRP A 1 99 ? 3.954 33.787 -6.078 1.00 33.06 99 TRP A C 1
ATOM 777 O O . TRP A 1 99 ? 3.562 32.798 -5.446 1.00 30.23 99 TRP A O 1
ATOM 788 N N . TRP A 1 100 ? 3.858 35.033 -5.598 1.00 28.59 100 TRP A N 1
ATOM 789 C CA . TRP A 1 100 ? 3.341 35.295 -4.258 1.00 28.80 100 TRP A CA 1
ATOM 790 C C . TRP A 1 100 ? 1.949 34.704 -4.092 1.00 31.32 100 TRP A C 1
ATOM 791 O O . TRP A 1 100 ? 1.123 34.748 -5.013 1.00 28.09 100 TRP A O 1
ATOM 802 N N . SER A 1 101 ? 1.694 34.167 -2.900 1.00 27.89 101 SER A N 1
ATOM 803 C CA . SER A 1 101 ? 0.385 33.643 -2.506 1.00 30.59 101 SER A CA 1
ATOM 804 C C . SER A 1 101 ? -0.058 32.481 -3.395 1.00 30.31 101 SER A C 1
ATOM 805 O O . SER A 1 101 ? -1.255 32.260 -3.593 1.00 32.27 101 SER A O 1
ATOM 808 N N . GLY A 1 102 ? 0.904 31.727 -3.918 1.00 27.98 102 GLY A N 1
ATOM 809 C CA . GLY A 1 102 ? 0.587 30.540 -4.695 1.00 27.29 102 GLY A CA 1
ATOM 810 C C . GLY A 1 102 ? -0.025 30.831 -6.044 1.00 32.94 102 GLY A C 1
ATOM 811 O O . GLY A 1 102 ? -0.800 30.012 -6.548 1.00 34.36 102 GLY A O 1
ATOM 812 N N . LYS A 1 103 ? 0.303 31.981 -6.646 1.00 30.35 103 LYS A N 1
ATOM 813 C CA . LYS A 1 103 ? -0.330 32.371 -7.905 1.00 35.05 103 LYS A CA 1
ATOM 814 C C . LYS A 1 103 ? -0.126 31.330 -9.002 1.00 43.02 103 LYS A C 1
ATOM 815 O O . LYS A 1 103 ? -0.998 31.162 -9.863 1.00 47.10 103 LYS A O 1
ATOM 821 N N . LYS A 1 104 ? 1.007 30.628 -9.000 1.00 39.78 104 LYS A N 1
ATOM 822 C CA . LYS A 1 104 ? 1.256 29.635 -10.038 1.00 48.03 104 LYS A CA 1
ATOM 823 C C . LYS A 1 104 ? 0.595 28.293 -9.756 1.00 47.08 104 LYS A C 1
ATOM 824 O O . LYS A 1 104 ? 0.542 27.448 -10.657 1.00 51.97 104 LYS A O 1
ATOM 830 N N . ILE A 1 105 ? 0.086 28.072 -8.544 1.00 39.38 105 ILE A N 1
ATOM 831 C CA . ILE A 1 105 ? -0.527 26.792 -8.199 1.00 39.35 105 ILE A CA 1
ATOM 832 C C . ILE A 1 105 ? -1.875 26.672 -8.894 1.00 46.71 105 ILE A C 1
ATOM 833 O O . ILE A 1 105 ? -2.866 27.274 -8.466 1.00 45.31 105 ILE A O 1
ATOM 838 N N . ASP A 1 106 ? -1.920 25.890 -9.970 1.00 54.37 106 ASP A N 1
ATOM 839 C CA . ASP A 1 106 ? -3.144 25.706 -10.730 1.00 58.50 106 ASP A CA 1
ATOM 840 C C . ASP A 1 106 ? -3.975 24.582 -10.118 1.00 57.94 106 ASP A C 1
ATOM 841 O O . ASP A 1 106 ? -3.641 24.021 -9.070 1.00 55.15 106 ASP A O 1
ATOM 843 N N . GLU A 1 107 ? -5.079 24.253 -10.781 1.00 59.79 107 GLU A N 1
ATOM 844 C CA . GLU A 1 107 ? -5.916 23.155 -10.323 1.00 62.21 107 GLU A CA 1
ATOM 845 C C . GLU A 1 107 ? -5.170 21.833 -10.463 1.00 60.01 107 GLU A C 1
ATOM 846 O O . GLU A 1 107 ? -4.482 21.596 -11.461 1.00 60.02 107 GLU A O 1
ATOM 848 N N . ASN A 1 108 ? -5.287 20.986 -9.435 1.00 49.30 108 ASN A N 1
ATOM 849 C CA . ASN A 1 108 ? -4.763 19.617 -9.463 1.00 49.37 108 ASN A CA 1
ATOM 850 C C . ASN A 1 108 ? -3.237 19.584 -9.475 1.00 50.64 108 ASN A C 1
ATOM 851 O O . ASN A 1 108 ? -2.630 18.606 -9.922 1.00 49.92 108 ASN A O 1
ATOM 856 N N . SER A 1 109 ? -2.614 20.642 -8.969 1.00 47.33 109 SER A N 1
ATOM 857 C CA . SER A 1 109 ? -1.165 20.753 -8.990 1.00 43.25 109 SER A CA 1
ATOM 858 C C . SER A 1 109 ? -0.530 19.695 -8.089 1.00 43.97 109 SER A C 1
ATOM 859 O O . SER A 1 109 ? -1.105 19.308 -7.067 1.00 41.31 109 SER A O 1
ATOM 862 N N . PRO A 1 110 ? 0.661 19.205 -8.449 1.00 42.10 110 PRO A N 1
ATOM 863 C CA . PRO A 1 110 ? 1.370 18.271 -7.566 1.00 36.52 110 PRO A CA 1
ATOM 864 C C . PRO A 1 110 ? 2.083 18.944 -6.411 1.00 35.17 110 PRO A C 1
ATOM 865 O O . PRO A 1 110 ? 2.605 18.240 -5.536 1.00 38.36 110 PRO A O 1
ATOM 869 N N . ILE A 1 111 ? 2.141 20.272 -6.391 1.00 34.23 111 ILE A N 1
ATOM 870 C CA . ILE A 1 111 ? 2.798 20.995 -5.312 1.00 30.51 111 ILE A CA 1
ATOM 871 C C . ILE A 1 111 ? 1.815 21.947 -4.648 1.00 31.04 111 ILE A C 1
ATOM 872 O O . ILE A 1 111 ? 0.826 22.397 -5.237 1.00 32.11 111 ILE A O 1
ATOM 877 N N . GLY A 1 112 ? 2.126 22.273 -3.391 1.00 27.66 112 GLY A N 1
ATOM 878 C CA . GLY A 1 112 ? 1.401 23.277 -2.647 1.00 29.03 112 GLY A CA 1
ATOM 879 C C . GLY A 1 112 ? 2.323 24.439 -2.320 1.00 28.42 112 GLY A C 1
ATOM 880 O O . GLY A 1 112 ? 3.544 24.352 -2.457 1.00 27.62 112 GLY A O 1
ATOM 881 N N . TYR A 1 113 ? 1.714 25.543 -1.906 1.00 24.47 113 TYR A N 1
ATOM 882 C CA . TYR A 1 113 ? 2.439 26.741 -1.511 1.00 24.99 113 TYR A CA 1
ATOM 883 C C . TYR A 1 113 ? 1.905 27.202 -0.168 1.00 24.81 113 TYR A C 1
ATOM 884 O O . TYR A 1 113 ? 0.689 27.249 0.024 1.00 25.47 113 TYR A O 1
ATOM 893 N N . TRP A 1 114 ? 2.792 27.604 0.748 1.00 22.80 114 TRP A N 1
ATOM 894 C CA . TRP A 1 114 ? 2.285 28.265 1.943 1.00 22.85 114 TRP A CA 1
ATOM 895 C C . TRP A 1 114 ? 3.222 29.385 2.377 1.00 24.13 114 TRP A C 1
ATOM 896 O O . TRP A 1 114 ? 4.403 29.417 2.033 1.00 24.22 114 TRP A O 1
ATOM 907 N N . SER A 1 115 ? 2.660 30.338 3.110 1.00 21.78 115 SER A N 1
ATOM 908 C CA . SER A 1 115 ? 3.472 31.407 3.682 1.00 20.96 115 SER A CA 1
ATOM 909 C C . SER A 1 115 ? 2.925 31.768 5.053 1.00 24.50 115 SER A C 1
ATOM 910 O O . SER A 1 115 ? 1.705 31.827 5.264 1.00 22.38 115 SER A O 1
ATOM 913 N N . GLU A 1 116 ? 3.841 31.984 5.993 1.00 20.68 116 GLU A N 1
ATOM 914 C CA . GLU A 1 116 ? 3.505 32.427 7.344 1.00 20.45 116 GLU A CA 1
ATOM 915 C C . GLU A 1 116 ? 4.378 33.644 7.593 1.00 20.98 116 GLU A C 1
ATOM 916 O O . GLU A 1 116 ? 5.577 33.503 7.858 1.00 21.15 116 GLU A O 1
ATOM 922 N N . VAL A 1 117 ? 3.786 34.827 7.479 1.00 20.43 117 VAL A N 1
ATOM 923 C CA . VAL A 1 117 ? 4.541 36.078 7.550 1.00 19.97 117 VAL A CA 1
ATOM 924 C C . VAL A 1 117 ? 4.231 36.733 8.880 1.00 21.60 117 VAL A C 1
ATOM 925 O O . VAL A 1 117 ? 3.088 37.124 9.135 1.00 23.26 117 VAL A O 1
ATOM 929 N N . THR A 1 118 ? 5.251 36.886 9.719 1.00 22.98 118 THR A N 1
ATOM 930 C CA A THR A 1 118 ? 5.081 37.427 11.065 0.44 23.96 118 THR A CA 1
ATOM 931 C CA B THR A 1 118 ? 5.086 37.422 11.060 0.56 23.78 118 THR A CA 1
ATOM 932 C C . THR A 1 118 ? 5.803 38.765 11.156 1.00 23.97 118 THR A C 1
ATOM 933 O O . THR A 1 118 ? 7.015 38.844 10.913 1.00 26.12 118 THR A O 1
ATOM 940 N N . THR A 1 119 ? 5.064 39.811 11.506 1.00 24.51 119 THR A N 1
ATOM 941 C CA . THR A 1 119 ? 5.652 41.138 11.713 1.00 24.65 119 THR A CA 1
ATOM 942 C C . THR A 1 119 ? 5.748 41.356 13.221 1.00 27.64 119 THR A C 1
ATOM 943 O O . THR A 1 119 ? 4.745 41.614 13.885 1.00 30.82 119 THR A O 1
ATOM 947 N N . ILE A 1 120 ? 6.957 41.221 13.755 1.00 28.09 120 ILE A N 1
ATOM 948 C CA . ILE A 1 120 ? 7.192 41.072 15.192 1.00 28.47 120 ILE A CA 1
ATOM 949 C C . ILE A 1 120 ? 7.507 42.433 15.777 1.00 29.73 120 ILE A C 1
ATOM 950 O O . ILE A 1 120 ? 8.541 43.023 15.424 1.00 28.60 120 ILE A O 1
ATOM 955 N N . PRO A 1 121 ? 6.683 42.973 16.681 1.00 29.15 121 PRO A N 1
ATOM 956 C CA . PRO A 1 121 ? 7.085 44.160 17.439 1.00 30.56 121 PRO A CA 1
ATOM 957 C C . PRO A 1 121 ? 8.258 43.831 18.351 1.00 29.14 121 PRO A C 1
ATOM 958 O O . PRO A 1 121 ? 8.264 42.801 19.026 1.00 30.22 121 PRO A O 1
ATOM 962 N N . ILE A 1 122 ? 9.262 44.710 18.361 1.00 29.70 122 ILE A N 1
ATOM 963 C CA . ILE A 1 122 ? 10.507 44.390 19.074 1.00 31.80 122 ILE A CA 1
ATOM 964 C C . ILE A 1 122 ? 10.265 44.192 20.570 1.00 28.29 122 ILE A C 1
ATOM 965 O O . ILE A 1 122 ? 10.959 43.388 21.212 1.00 30.32 122 ILE A O 1
ATOM 970 N N . ASP A 1 123 ? 9.283 44.892 21.152 1.00 29.25 123 ASP A N 1
ATOM 971 C CA . ASP A 1 123 ? 9.036 44.685 22.579 1.00 28.88 123 ASP A CA 1
ATOM 972 C C . ASP A 1 123 ? 8.398 43.328 22.870 1.00 29.42 123 ASP A C 1
ATOM 973 O O . ASP A 1 123 ? 8.301 42.945 24.041 1.00 32.92 123 ASP A O 1
ATOM 978 N N . HIS A 1 124 ? 7.994 42.593 21.832 1.00 28.10 124 HIS A N 1
ATOM 979 C CA . HIS A 1 124 ? 7.438 41.248 21.924 1.00 25.74 124 HIS A CA 1
ATOM 980 C C . HIS A 1 124 ? 8.406 40.202 21.368 1.00 27.16 124 HIS A C 1
ATOM 981 O O . HIS A 1 124 ? 7.988 39.196 20.795 1.00 25.78 124 HIS A O 1
ATOM 988 N N . PHE A 1 125 ? 9.707 40.433 21.514 1.00 26.37 125 PHE A N 1
ATOM 989 C CA . PHE A 1 125 ? 10.715 39.607 20.866 1.00 24.69 125 PHE A CA 1
ATOM 990 C C . PHE A 1 125 ? 11.905 39.438 21.799 1.00 26.79 125 PHE A C 1
ATOM 991 O O . PHE A 1 125 ? 12.283 40.375 22.510 1.00 29.42 125 PHE A O 1
ATOM 999 N N . GLU A 1 126 ? 12.508 38.249 21.788 1.00 23.89 126 GLU A N 1
ATOM 1000 C CA . GLU A 1 126 ? 13.761 38.072 22.513 1.00 22.58 126 GLU A CA 1
ATOM 1001 C C . GLU A 1 126 ? 14.561 36.959 21.873 1.00 23.70 126 GLU A C 1
ATOM 1002 O O . GLU A 1 126 ? 13.995 36.015 21.318 1.00 23.36 126 GLU A O 1
ATOM 1008 N N . THR A 1 127 ? 15.890 37.068 21.964 1.00 24.16 127 THR A N 1
ATOM 1009 C CA . THR A 1 127 ? 16.758 36.013 21.464 1.00 24.42 127 THR A CA 1
ATOM 1010 C C . THR A 1 127 ? 17.724 35.572 2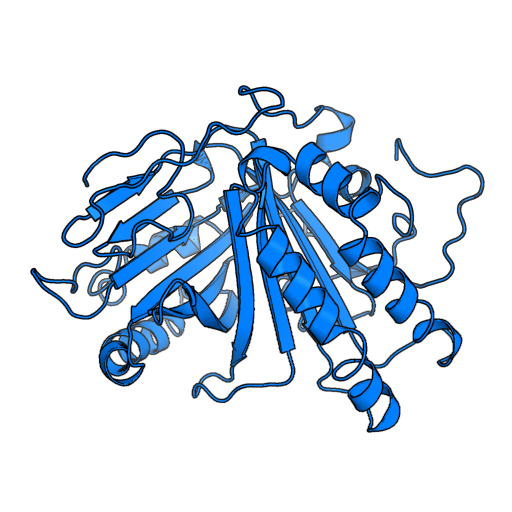2.553 1.00 22.22 127 THR A C 1
ATOM 1011 O O . THR A 1 127 ? 17.953 36.272 23.553 1.00 26.76 127 THR A O 1
ATOM 1015 N N . LEU A 1 128 ? 18.295 34.388 22.340 1.00 21.63 128 LEU A N 1
ATOM 1016 C CA . LEU A 1 128 ? 19.340 33.876 23.215 1.00 22.25 128 LEU A CA 1
ATOM 1017 C C . LEU A 1 128 ? 20.320 33.064 22.380 1.00 27.19 128 LEU A C 1
ATOM 1018 O O . LEU A 1 128 ? 19.921 32.376 21.441 1.00 24.57 128 LEU A O 1
ATOM 1023 N N . HIS A 1 129 ? 21.604 33.138 22.737 1.00 24.19 129 HIS A N 1
ATOM 1024 C CA . HIS A 1 129 ? 22.658 32.473 21.968 1.00 22.61 129 HIS A CA 1
ATOM 1025 C C . HIS A 1 129 ? 23.671 31.870 22.927 1.00 26.04 129 HIS A C 1
ATOM 1026 O O . HIS A 1 129 ? 24.110 32.551 23.852 1.00 26.88 129 HIS A O 1
ATOM 1033 N N . SER A 1 130 ? 24.043 30.600 22.701 1.00 24.77 130 SER A N 1
ATOM 1034 C CA . SER A 1 130 ? 25.033 29.929 23.546 1.00 26.21 130 SER A CA 1
ATOM 1035 C C . SER A 1 130 ? 26.454 30.449 23.333 1.00 25.82 130 SER A C 1
ATOM 1036 O O . SER A 1 130 ? 27.340 30.163 24.150 1.00 30.87 130 SER A O 1
ATOM 1039 N N . GLY A 1 131 ? 26.701 31.198 22.261 1.00 25.20 131 GLY A N 1
ATOM 1040 C CA . GLY A 1 131 ? 27.998 31.801 22.023 1.00 25.39 131 GLY A CA 1
ATOM 1041 C C . GLY A 1 131 ? 27.795 33.134 21.333 1.00 24.46 131 GLY A C 1
ATOM 1042 O O . GLY A 1 131 ? 26.684 33.471 20.917 1.00 26.89 131 GLY A O 1
ATOM 1043 N N . GLU A 1 132 ? 28.890 33.883 21.187 1.00 29.88 132 GLU A N 1
ATOM 1044 C CA . GLU A 1 132 ? 28.851 35.201 20.549 1.00 29.80 132 GLU A CA 1
ATOM 1045 C C . GLU A 1 132 ? 28.912 34.997 19.036 1.00 27.46 132 GLU A C 1
ATOM 1046 O O . GLU A 1 132 ? 29.909 35.256 18.359 1.00 31.12 132 GLU A O 1
ATOM 1052 N N . ASN A 1 133 ? 27.783 34.525 18.507 1.00 28.32 133 ASN A N 1
ATOM 1053 C CA . ASN A 1 133 ? 27.710 34.014 17.145 1.00 23.65 133 ASN A CA 1
ATOM 1054 C C . ASN A 1 133 ? 26.867 34.940 16.287 1.00 25.10 133 ASN A C 1
ATOM 1055 O O . ASN A 1 133 ? 25.694 35.185 16.595 1.00 27.28 133 ASN A O 1
ATOM 1060 N N . TYR A 1 134 ? 27.457 35.417 15.191 1.00 26.55 134 TYR A N 1
ATOM 1061 C CA . TYR A 1 134 ? 26.819 36.401 14.328 1.00 26.76 134 TYR A CA 1
ATOM 1062 C C . TYR A 1 134 ? 26.198 35.759 13.100 1.00 26.31 134 TYR A C 1
ATOM 1063 O O . TYR A 1 134 ? 25.918 36.454 12.115 1.00 27.02 134 TYR A O 1
ATOM 1072 N N . ASP A 1 135 ? 25.954 34.449 13.151 1.00 25.59 135 ASP A N 1
ATOM 1073 C CA . ASP A 1 135 ? 25.242 33.746 12.086 1.00 25.77 135 ASP A CA 1
ATOM 1074 C C . ASP A 1 135 ? 24.043 32.992 12.651 1.00 25.29 135 ASP A C 1
ATOM 1075 O O . ASP A 1 135 ? 23.770 31.843 12.298 1.00 24.62 135 ASP A O 1
ATOM 1080 N N . ASN A 1 136 ? 23.269 33.662 13.520 1.00 23.75 136 ASN A N 1
ATOM 1081 C CA . ASN A 1 136 ? 22.103 33.056 14.176 1.00 21.34 136 ASN A CA 1
ATOM 1082 C C . ASN A 1 136 ? 20.887 33.946 13.912 1.00 22.87 136 ASN A C 1
ATOM 1083 O O . ASN A 1 136 ? 20.588 34.810 14.739 1.00 22.92 136 ASN A O 1
ATOM 1088 N N . GLY A 1 137 ? 20.162 33.710 12.830 1.00 22.84 137 GLY A N 1
ATOM 1089 C CA . GLY A 1 137 ? 18.934 34.469 12.624 1.00 22.42 137 GLY A CA 1
ATOM 1090 C C . GLY A 1 137 ? 19.234 35.956 12.597 1.00 23.57 137 GLY A C 1
ATOM 1091 O O . GLY A 1 137 ? 20.097 36.409 11.840 1.00 23.52 137 GLY A O 1
ATOM 1092 N N . VAL A 1 138 ? 18.554 36.732 13.454 1.00 21.99 138 VAL A N 1
ATOM 1093 C CA . VAL A 1 138 ? 18.750 38.181 13.442 1.00 22.95 138 VAL A CA 1
ATOM 1094 C C . VAL A 1 138 ? 20.164 38.586 13.822 1.00 23.30 138 VAL A C 1
ATOM 1095 O O . VAL A 1 138 ? 20.562 39.710 13.526 1.00 26.08 138 VAL A O 1
ATOM 1099 N N . SER A 1 139 ? 20.968 37.692 14.413 1.00 24.44 139 SER A N 1
ATOM 1100 C CA . SER A 1 139 ? 22.319 38.150 14.742 1.00 24.76 139 SER A CA 1
ATOM 1101 C C . SER A 1 139 ? 23.201 38.331 13.506 1.00 23.97 139 SER A C 1
ATOM 1102 O O . SER A 1 139 ? 24.306 38.876 13.629 1.00 27.05 139 SER A O 1
ATOM 1105 N N . HIS A 1 140 ? 22.721 37.942 12.316 1.00 25.59 140 HIS A N 1
ATOM 1106 C CA . HIS A 1 140 ? 23.386 38.332 11.073 1.00 26.08 140 HIS A CA 1
ATOM 1107 C C . HIS A 1 140 ? 23.372 39.847 10.871 1.00 27.16 140 HIS A C 1
ATOM 1108 O O . HIS A 1 140 ? 24.241 40.382 10.170 1.00 31.84 140 HIS A O 1
ATOM 1115 N N . PHE A 1 141 ? 22.386 40.563 11.451 1.00 27.54 141 PHE A N 1
ATOM 1116 C CA . PHE A 1 141 ? 22.309 42.000 11.204 1.00 29.73 141 PHE A CA 1
ATOM 1117 C C . PHE A 1 141 ? 21.960 42.837 12.431 1.00 30.58 141 PHE A C 1
ATOM 1118 O O . PHE A 1 141 ? 21.778 44.055 12.290 1.00 36.17 141 PHE A O 1
ATOM 1126 N N . VAL A 1 142 ? 21.894 42.244 13.620 1.00 30.59 142 VAL A N 1
ATOM 1127 C CA . VAL A 1 142 ? 21.623 42.947 14.872 1.00 32.82 142 VAL A CA 1
ATOM 1128 C C . VAL A 1 142 ? 22.774 42.640 15.820 1.00 33.39 142 VAL A C 1
ATOM 1129 O O . VAL A 1 142 ? 23.239 41.491 15.858 1.00 30.80 142 VAL A O 1
ATOM 1133 N N . PRO A 1 143 ? 23.271 43.601 16.587 1.00 32.90 143 PRO A N 1
ATOM 1134 C CA . PRO A 1 143 ? 24.296 43.280 17.582 1.00 29.01 143 PRO A CA 1
ATOM 1135 C C . PRO A 1 143 ? 23.736 42.411 18.702 1.00 31.06 143 PRO A C 1
ATOM 1136 O O . PRO A 1 143 ? 22.529 42.324 18.938 1.00 30.06 143 PRO A O 1
ATOM 1140 N N . ILE A 1 144 ? 24.649 41.739 19.391 1.00 31.99 144 ILE A N 1
ATOM 1141 C CA . ILE A 1 144 ? 24.296 40.900 20.526 1.00 29.39 144 ILE A CA 1
ATOM 1142 C C . ILE A 1 144 ? 25.213 41.273 21.682 1.00 30.70 144 ILE A C 1
ATOM 1143 O O . ILE A 1 144 ? 26.320 41.792 21.488 1.00 37.93 144 ILE A O 1
ATOM 1148 N N . LYS A 1 145 ? 24.747 40.993 22.892 1.00 31.43 145 LYS A N 1
ATOM 1149 C CA . LYS A 1 145 ? 25.463 41.353 24.105 1.00 31.10 145 LYS A CA 1
ATOM 1150 C C . LYS A 1 145 ? 25.339 40.222 25.111 1.00 32.94 145 LYS A C 1
ATOM 1151 O O . LYS A 1 145 ? 24.355 39.483 25.114 1.00 33.34 145 LYS A O 1
ATOM 1157 N N . HIS A 1 146 ? 26.351 40.102 25.969 1.00 32.18 146 HIS A N 1
ATOM 1158 C CA . HIS A 1 146 ? 26.338 39.094 27.019 1.00 36.62 146 HIS A CA 1
ATOM 1159 C C . HIS A 1 146 ? 25.193 39.382 27.986 1.00 35.72 146 HIS A C 1
ATOM 1160 O O . HIS A 1 146 ? 24.862 40.541 28.250 1.00 39.17 146 HIS A O 1
ATOM 1167 N N . THR A 1 147 ? 24.553 38.329 28.494 1.00 33.51 147 THR A N 1
ATOM 1168 C CA . THR A 1 147 ? 23.466 38.556 29.435 1.00 32.93 147 THR A CA 1
ATOM 1169 C C . THR A 1 147 ? 23.527 37.567 30.589 1.00 37.72 147 THR A C 1
ATOM 1170 O O . THR A 1 147 ? 23.946 36.415 30.425 1.00 35.86 147 THR A O 1
ATOM 1174 N N . GLU A 1 148 ? 23.123 38.044 31.766 1.00 34.40 148 GLU A N 1
ATOM 1175 C CA . GLU A 1 148 ? 22.879 37.182 32.911 1.00 38.67 148 GLU A CA 1
ATOM 1176 C C . GLU A 1 148 ? 21.454 36.649 32.952 1.00 34.83 148 GLU A C 1
ATOM 1177 O O . GLU A 1 148 ? 21.156 35.799 33.797 1.00 39.80 148 GLU A O 1
ATOM 1183 N N . VAL A 1 149 ? 20.575 37.114 32.063 1.00 33.43 149 VAL A N 1
ATOM 1184 C CA . VAL A 1 149 ? 19.160 36.778 32.150 1.00 34.14 149 VAL A CA 1
ATOM 1185 C C . VAL A 1 149 ? 18.905 35.485 31.386 1.00 33.76 149 VAL A C 1
ATOM 1186 O O . VAL A 1 149 ? 18.297 35.486 30.304 1.00 31.41 149 VAL A O 1
ATOM 1190 N N . HIS A 1 150 ? 19.362 34.375 31.950 1.00 32.62 150 HIS A N 1
ATOM 1191 C CA . HIS A 1 150 ? 19.197 33.062 31.342 1.00 30.68 150 HIS A CA 1
ATOM 1192 C C . HIS A 1 150 ? 19.577 32.015 32.379 1.00 36.20 150 HIS A C 1
ATOM 1193 O O . HIS A 1 150 ? 20.067 32.339 33.465 1.00 36.90 150 HIS A O 1
ATOM 1200 N N . GLU A 1 151 ? 19.328 30.750 32.027 1.00 35.18 151 GLU A N 1
ATOM 1201 C CA . GLU A 1 151 ? 19.618 29.596 32.883 1.00 36.96 151 GLU A CA 1
ATOM 1202 C C . GLU A 1 151 ? 18.715 29.571 34.116 1.00 37.67 151 GLU A C 1
ATOM 1203 O O . GLU A 1 151 ? 19.133 29.180 35.205 1.00 40.70 151 GLU A O 1
ATOM 1209 N N . TYR A 1 152 ? 17.465 29.988 33.938 1.00 39.90 152 TYR A N 1
ATOM 1210 C CA . TYR A 1 152 ? 16.430 29.757 34.934 1.00 35.44 152 TYR A CA 1
ATOM 1211 C C . TYR A 1 152 ? 15.090 29.730 34.224 1.00 37.01 152 TYR A C 1
ATOM 1212 O O . TYR A 1 152 ? 14.945 30.294 33.137 1.00 37.69 152 TYR A O 1
ATOM 1221 N N . TRP A 1 153 ? 14.123 29.048 34.835 1.00 37.14 153 TRP A N 1
ATOM 1222 C CA . TRP A 1 153 ? 12.782 28.974 34.264 1.00 37.65 153 TRP A CA 1
ATOM 1223 C C . TRP A 1 153 ? 12.096 30.326 34.397 1.00 36.57 153 TRP A C 1
ATOM 1224 O O . TRP A 1 153 ? 11.956 30.857 35.506 1.00 41.07 153 TRP A O 1
ATOM 1235 N N . GLY A 1 154 ? 11.647 30.870 33.269 1.00 34.86 154 GLY A N 1
ATOM 1236 C CA . GLY A 1 154 ? 11.119 32.213 33.241 1.00 40.42 154 GLY A CA 1
ATOM 1237 C C . GLY A 1 154 ? 12.066 33.232 32.658 1.00 38.15 154 GLY A C 1
ATOM 1238 O O . GLY A 1 154 ? 11.691 34.404 32.543 1.00 33.90 154 GLY A O 1
ATOM 1239 N N . ALA A 1 155 ? 13.280 32.820 32.281 1.00 34.18 155 ALA A N 1
ATOM 1240 C CA . ALA A 1 155 ? 14.242 33.771 31.742 1.00 31.19 155 ALA A CA 1
ATOM 1241 C C . ALA A 1 155 ? 13.831 34.230 30.353 1.00 32.73 155 ALA A C 1
ATOM 1242 O O . ALA A 1 155 ? 14.011 35.402 30.003 1.00 30.49 155 ALA A O 1
ATOM 1244 N N . MET A 1 156 ? 13.266 33.322 29.552 1.00 30.95 156 MET A N 1
ATOM 1245 C CA . MET A 1 156 ? 12.723 33.715 28.253 1.00 30.28 156 MET A CA 1
ATOM 1246 C C . MET A 1 156 ? 11.680 34.817 28.414 1.00 32.30 156 MET A C 1
ATOM 1247 O O . MET A 1 156 ? 11.737 35.848 27.737 1.00 28.79 156 MET A O 1
ATOM 1252 N N . ARG A 1 157 ? 10.721 34.613 29.313 1.00 29.42 157 ARG A N 1
ATOM 1253 C CA . ARG A 1 157 ? 9.715 35.638 29.578 1.00 29.42 157 ARG A CA 1
ATOM 1254 C C . ARG A 1 157 ? 10.361 36.948 30.039 1.00 33.80 157 ARG A C 1
ATOM 1255 O O . ARG A 1 157 ? 10.005 38.033 29.559 1.00 35.61 157 ARG A O 1
ATOM 1263 N N . ASP A 1 158 ? 11.331 36.868 30.955 1.00 30.98 158 ASP A N 1
ATOM 1264 C CA . ASP A 1 158 ? 11.953 38.086 31.470 1.00 36.16 158 ASP A CA 1
ATOM 1265 C C . ASP A 1 158 ? 12.718 38.837 30.384 1.00 35.93 158 ASP A C 1
ATOM 1266 O O . ASP A 1 158 ? 12.778 40.071 30.415 1.00 35.60 158 ASP A O 1
ATOM 1271 N N . ARG A 1 159 ? 13.299 38.126 29.413 1.00 33.61 159 ARG A N 1
ATOM 1272 C CA . ARG A 1 159 ? 14.027 38.814 28.353 1.00 30.09 159 ARG A CA 1
ATOM 1273 C C . ARG A 1 159 ? 13.101 39.543 27.390 1.00 34.14 159 ARG A C 1
ATOM 1274 O O . ARG A 1 159 ? 13.560 40.431 26.664 1.00 34.51 159 ARG A O 1
ATOM 1282 N N . MET A 1 160 ? 11.819 39.191 27.358 1.00 30.52 160 MET A N 1
ATOM 1283 C CA . MET A 1 160 ? 10.884 39.862 26.466 1.00 33.21 160 MET A CA 1
ATOM 1284 C C . MET A 1 160 ? 10.346 41.114 27.153 1.00 35.40 160 MET A C 1
ATOM 1285 O O . MET A 1 160 ? 9.697 40.998 28.205 1.00 33.57 160 MET A O 1
ATOM 1290 N N . PRO A 1 161 ? 10.602 42.314 26.610 1.00 32.31 161 PRO A N 1
ATOM 1291 C CA . PRO A 1 161 ? 10.328 43.550 27.369 1.00 34.02 161 PRO A CA 1
ATOM 1292 C C . PRO A 1 161 ? 8.898 43.699 27.848 1.00 35.64 161 PRO A C 1
ATOM 1293 O O . PRO A 1 161 ? 8.672 44.195 28.963 1.00 38.45 161 PRO A O 1
ATOM 1297 N N . VAL A 1 162 ? 7.923 43.289 27.038 1.00 35.17 162 VAL A N 1
ATOM 1298 C CA . VAL A 1 162 ? 6.525 43.528 27.381 1.00 38.04 162 VAL A CA 1
ATOM 1299 C C . VAL A 1 162 ? 6.041 42.647 28.523 1.00 38.01 162 VAL A C 1
ATOM 1300 O O . VAL A 1 162 ? 4.986 42.923 29.096 1.00 37.27 162 VAL A O 1
ATOM 1304 N N . SER A 1 163 ? 6.787 41.598 28.886 1.00 38.57 163 SER A N 1
ATOM 1305 C CA . SER A 1 163 ? 6.334 40.720 29.958 1.00 42.39 163 SER A CA 1
ATOM 1306 C C . SER A 1 163 ? 6.277 41.438 31.300 1.00 44.16 163 SER A C 1
ATOM 1307 O O . SER A 1 163 ? 5.559 40.990 32.203 1.00 42.11 163 SER A O 1
ATOM 1310 N N . ALA A 1 164 ? 7.002 42.549 31.449 1.00 41.31 164 ALA A N 1
ATOM 1311 C CA . ALA A 1 164 ? 6.909 43.314 32.684 1.00 45.81 164 ALA A CA 1
ATOM 1312 C C . ALA A 1 164 ? 5.545 43.964 32.865 1.00 43.67 164 ALA A C 1
ATOM 1313 O O . ALA A 1 164 ? 5.209 44.358 33.985 1.00 46.17 164 ALA A O 1
ATOM 1315 N N . SER A 1 165 ? 4.747 44.082 31.802 1.00 40.68 165 SER A N 1
ATOM 1316 C CA . SER A 1 165 ? 3.457 44.747 31.897 1.00 49.62 165 SER A CA 1
ATOM 1317 C C . SER A 1 165 ? 2.279 43.910 31.410 1.00 46.37 165 SER A C 1
ATOM 1318 O O . SER A 1 165 ? 1.135 44.363 31.531 1.00 52.42 165 SER A O 1
ATOM 1321 N N . SER A 1 166 ? 2.511 42.709 30.879 1.00 41.56 166 SER A N 1
ATOM 1322 C CA . SER A 1 166 ? 1.427 41.875 30.375 1.00 45.59 166 SER A CA 1
ATOM 1323 C C . SER A 1 166 ? 1.686 40.420 30.731 1.00 46.37 166 SER A C 1
ATOM 1324 O O . SER A 1 166 ? 2.835 39.972 30.721 1.00 43.51 166 SER A O 1
ATOM 1327 N N . ASP A 1 167 ? 0.613 39.678 31.021 1.00 46.16 167 ASP A N 1
ATOM 1328 C CA . ASP A 1 167 ? 0.756 38.257 31.314 1.00 43.30 167 ASP A CA 1
ATOM 1329 C C . ASP A 1 167 ? 0.902 37.401 30.061 1.00 40.03 167 ASP A C 1
ATOM 1330 O O . ASP A 1 167 ? 1.226 36.214 30.183 1.00 37.15 167 ASP A O 1
ATOM 1335 N N . LEU A 1 168 ? 0.685 37.972 28.870 1.00 38.70 168 LEU A N 1
ATOM 1336 C CA . LEU A 1 168 ? 0.886 37.277 27.592 1.00 35.90 168 LEU A CA 1
ATOM 1337 C C . LEU A 1 168 ? 0.022 36.022 27.474 1.00 33.18 168 LEU A C 1
ATOM 1338 O O . LEU A 1 168 ? 0.422 35.047 26.828 1.00 33.78 168 LEU A O 1
ATOM 1343 N N . GLU A 1 169 ? -1.149 36.024 28.108 1.00 41.06 169 GLU A N 1
ATOM 1344 C CA . GLU A 1 169 ? -2.050 34.886 28.027 1.00 36.69 169 GLU A CA 1
ATOM 1345 C C . GLU A 1 169 ? -2.921 34.984 26.781 1.00 38.05 169 GLU A C 1
ATOM 1346 O O . GLU A 1 169 ? -3.146 36.069 26.236 1.00 39.32 169 GLU A O 1
ATOM 1352 N N . SER A 1 170 ? -3.393 33.835 26.324 1.00 35.50 170 SER A N 1
ATOM 1353 C CA . SER A 1 170 ? -4.289 33.763 25.175 1.00 37.28 170 SER A CA 1
ATOM 1354 C C . SER A 1 170 ? -5.700 34.181 25.580 1.00 36.50 170 SER A C 1
ATOM 1355 O O . SER A 1 170 ? -6.166 33.816 26.662 1.00 41.33 170 SER A O 1
ATOM 1358 N N . PRO A 1 171 ? -6.412 34.918 24.720 1.00 37.53 171 PRO A N 1
ATOM 1359 C CA . PRO A 1 171 ? -7.847 35.145 24.968 1.00 41.76 171 PRO A CA 1
ATOM 1360 C C . PRO A 1 171 ? -8.649 33.861 24.984 1.00 39.40 171 PRO A C 1
ATOM 1361 O O . PRO A 1 171 ? -9.785 33.860 25.483 1.00 41.94 171 PRO A O 1
ATOM 1365 N N . LEU A 1 172 ? -8.093 32.769 24.455 1.00 43.32 172 LEU A N 1
ATOM 1366 C CA . LEU A 1 172 ? -8.751 31.472 24.489 1.00 44.24 172 LEU A CA 1
ATOM 1367 C C . LEU A 1 172 ? -8.491 30.704 25.779 1.00 52.40 172 LEU A C 1
ATOM 1368 O O . LEU A 1 172 ? -9.094 29.645 25.981 1.00 60.40 172 LEU A O 1
ATOM 1373 N N . GLY A 1 173 ? -7.622 31.198 26.651 1.00 45.71 173 GLY A N 1
ATOM 1374 C CA . GLY A 1 173 ? -7.389 30.548 27.931 1.00 41.09 173 GLY A CA 1
ATOM 1375 C C . GLY A 1 173 ? -6.314 29.483 27.823 1.00 41.67 173 GLY A C 1
ATOM 1376 O O . GLY A 1 173 ? -5.266 29.709 27.209 1.00 39.90 173 GLY A O 1
ATOM 1377 N N . LEU A 1 174 ? -6.580 28.312 28.404 1.00 44.93 174 LEU A N 1
ATOM 1378 C CA . LEU A 1 174 ? -5.552 27.292 28.565 1.00 41.49 174 LEU A CA 1
ATOM 1379 C C . LEU A 1 174 ? -5.675 26.109 27.612 1.00 39.34 174 LEU A C 1
ATOM 1380 O O . LEU A 1 174 ? -4.718 25.338 27.493 1.00 41.75 174 LEU A O 1
ATOM 1385 N N . GLN A 1 175 ? -6.808 25.924 26.935 1.00 39.66 175 GLN A N 1
ATOM 1386 C CA . GLN A 1 175 ? -7.012 24.725 26.129 1.00 38.97 175 GLN A CA 1
ATOM 1387 C C . GLN A 1 175 ? -7.051 25.065 24.644 1.00 39.42 175 GLN A C 1
ATOM 1388 O O . GLN A 1 175 ? -7.911 25.832 24.194 1.00 43.44 175 GLN A O 1
ATOM 1391 N N . LEU A 1 176 ? -6.135 24.484 23.892 1.00 39.13 176 LEU A N 1
ATOM 1392 C CA . LEU A 1 176 ? -6.212 24.536 22.440 1.00 38.33 176 LEU A CA 1
ATOM 1393 C C . LEU A 1 176 ? -7.265 23.542 21.960 1.00 40.21 176 LEU A C 1
ATOM 1394 O O . LEU A 1 176 ? -7.194 22.361 22.316 1.00 42.16 176 LEU A O 1
ATOM 1399 N N . PRO A 1 177 ? -8.267 23.985 21.194 1.00 38.30 177 PRO A N 1
ATOM 1400 C CA . PRO A 1 177 ? -9.328 23.072 20.751 1.00 45.47 177 PRO A CA 1
ATOM 1401 C C . PRO A 1 177 ? -8.777 21.904 19.945 1.00 41.05 177 PRO A C 1
ATOM 1402 O O . PRO A 1 177 ? -7.683 21.965 19.374 1.00 38.85 177 PRO A O 1
ATOM 1406 N N . GLU A 1 178 ? -9.564 20.830 19.899 1.00 42.77 178 GLU A N 1
ATOM 1407 C CA . GLU A 1 178 ? -9.180 19.672 19.109 1.00 42.64 178 GLU A CA 1
ATOM 1408 C C . GLU A 1 178 ? -8.957 20.094 17.658 1.00 37.19 178 GLU A C 1
ATOM 1409 O O . GLU A 1 178 ? -9.725 20.905 17.121 1.00 38.18 178 GLU A O 1
ATOM 1411 N N . PRO A 1 179 ? -7.917 19.591 17.007 1.00 38.74 179 PRO A N 1
ATOM 1412 C CA . PRO A 1 179 ? -7.705 19.931 15.598 1.00 34.90 179 PRO A CA 1
ATOM 1413 C C . PRO A 1 179 ? -8.845 19.397 14.751 1.00 33.88 179 PRO A C 1
ATOM 1414 O O . PRO A 1 179 ? -9.519 18.431 15.116 1.00 40.37 179 PRO A O 1
ATOM 1418 N N . ILE A 1 180 ? -9.070 20.049 13.616 1.00 32.19 180 ILE A N 1
ATOM 1419 C CA . ILE A 1 180 ? -10.040 19.577 12.643 1.00 34.33 180 ILE A CA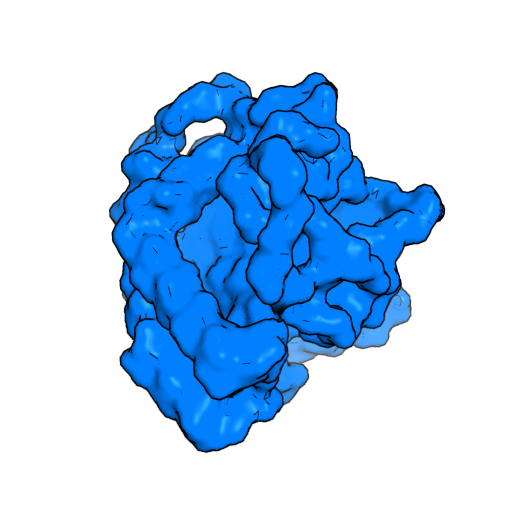 1
ATOM 1420 C C . ILE A 1 180 ? -9.324 19.341 11.319 1.00 30.25 180 ILE A C 1
ATOM 1421 O O . ILE A 1 180 ? -8.223 19.844 11.079 1.00 32.96 180 ILE A O 1
ATOM 1426 N N . VAL A 1 181 ? -9.937 18.516 10.473 1.00 34.95 181 VAL A N 1
ATOM 1427 C CA . VAL A 1 181 ? -9.344 18.123 9.198 1.00 33.23 181 VAL A CA 1
ATOM 1428 C C . VAL A 1 181 ? -10.028 18.925 8.098 1.00 39.93 181 VAL A C 1
ATOM 1429 O O . VAL A 1 181 ? -11.200 18.686 7.785 1.00 41.91 181 VAL A O 1
ATOM 1433 N N . ARG A 1 182 ? -9.307 19.885 7.518 1.00 39.82 182 ARG A N 1
ATOM 1434 C CA . ARG A 1 182 ? -9.841 20.699 6.432 1.00 42.59 182 ARG A CA 1
ATOM 1435 C C . ARG A 1 182 ? -9.722 19.975 5.101 1.00 36.73 182 ARG A C 1
ATOM 1436 O O . ARG A 1 182 ? -8.841 19.133 4.908 1.00 37.09 182 ARG A O 1
ATOM 1444 N N . GLU A 1 183 ? -10.624 20.319 4.176 1.00 36.45 183 GLU A N 1
ATOM 1445 C CA . GLU A 1 183 ? -10.503 19.896 2.780 1.00 33.26 183 GLU A CA 1
ATOM 1446 C C . GLU A 1 183 ? -9.645 20.943 2.076 1.00 34.24 183 GLU A C 1
ATOM 1447 O O . GLU A 1 183 ? -10.124 21.814 1.348 1.00 37.36 183 GLU A O 1
ATOM 1453 N N . SER A 1 184 ? -8.335 20.854 2.320 1.00 30.94 184 SER A N 1
ATOM 1454 C CA . SER A 1 184 ? -7.419 21.934 1.968 1.00 27.40 184 SER A CA 1
ATOM 1455 C C . SER A 1 184 ? -6.752 21.745 0.613 1.00 25.13 184 SER A C 1
ATOM 1456 O O . SER A 1 184 ? -6.389 22.739 -0.026 1.00 28.94 184 SER A O 1
ATOM 1459 N N . PHE A 1 185 ? -6.579 20.507 0.148 1.00 30.30 185 PHE A N 1
ATOM 1460 C CA . PHE A 1 185 ? -6.079 20.320 -1.205 1.00 29.96 185 PHE A CA 1
ATOM 1461 C C . PHE A 1 185 ? -7.038 20.973 -2.188 1.00 28.18 185 PHE A C 1
ATOM 1462 O O . PHE A 1 185 ? -8.252 20.934 -2.002 1.00 31.01 185 PHE A O 1
ATOM 1470 N N . GLY A 1 186 ? -6.484 21.625 -3.205 1.00 29.37 186 GLY A N 1
ATOM 1471 C CA . GLY A 1 186 ? -7.298 22.270 -4.212 1.00 30.34 186 GLY A CA 1
ATOM 1472 C C . GLY A 1 186 ? -7.869 23.611 -3.804 1.00 31.68 186 GLY A C 1
ATOM 1473 O O . GLY A 1 186 ? -8.623 24.203 -4.584 1.00 36.76 186 GLY A O 1
ATOM 1474 N N . LYS A 1 187 ? -7.552 24.104 -2.609 1.00 28.75 187 LYS A N 1
ATOM 1475 C CA . LYS A 1 187 ? -8.109 25.360 -2.118 1.00 32.20 187 LYS A CA 1
ATOM 1476 C C . LYS A 1 187 ? -7.023 26.352 -1.735 1.00 31.21 187 LYS A C 1
ATOM 1477 O O . LYS A 1 187 ? -5.884 25.992 -1.424 1.00 29.18 187 LYS A O 1
ATOM 1483 N N . ARG A 1 188 ? -7.416 27.621 -1.722 1.00 28.64 188 ARG A N 1
ATOM 1484 C CA . ARG A 1 188 ? -6.584 28.713 -1.225 1.00 26.03 188 ARG A CA 1
ATOM 1485 C C . ARG A 1 188 ? -7.210 29.190 0.077 1.00 27.00 188 ARG A C 1
ATOM 1486 O O . ARG A 1 188 ? -8.300 29.779 0.063 1.00 31.76 188 ARG A O 1
ATOM 1494 N N . LEU A 1 189 ? -6.515 28.958 1.191 1.00 26.76 189 LEU A N 1
ATOM 1495 C CA . LEU A 1 189 ? -7.069 29.149 2.523 1.00 28.02 189 LEU A CA 1
ATOM 1496 C C . LEU A 1 189 ? -6.224 30.118 3.337 1.00 29.89 189 LEU A C 1
ATOM 1497 O O . LEU A 1 189 ? -4.993 30.020 3.356 1.00 30.72 189 LEU A O 1
ATOM 1502 N N . LYS A 1 190 ? -6.894 31.036 4.021 1.00 26.32 190 LYS A N 1
ATOM 1503 C CA . LYS A 1 190 ? -6.259 31.961 4.954 1.00 28.46 190 LYS A CA 1
ATOM 1504 C C . LYS A 1 190 ? -6.745 31.620 6.356 1.00 34.20 190 LYS A C 1
ATOM 1505 O O . LYS A 1 190 ? -7.954 31.479 6.572 1.00 36.11 190 LYS A O 1
ATOM 1511 N N . VAL A 1 191 ? -5.820 31.480 7.305 1.00 25.55 191 VAL A N 1
ATOM 1512 C CA . VAL A 1 191 ? -6.174 31.187 8.693 1.00 27.49 191 VAL A CA 1
ATOM 1513 C C . VAL A 1 191 ? -5.949 32.436 9.533 1.00 29.18 191 VAL A C 1
ATOM 1514 O O . VAL A 1 191 ? -4.920 33.113 9.401 1.00 25.95 191 VAL A O 1
ATOM 1518 N N . THR A 1 192 ? -6.912 32.739 10.408 1.00 29.38 192 THR A N 1
ATOM 1519 C CA . THR A 1 192 ? -6.805 33.863 11.331 1.00 29.27 192 THR A CA 1
ATOM 1520 C C . THR A 1 192 ? -6.479 33.338 12.725 1.00 30.54 192 THR A C 1
ATOM 1521 O O . THR A 1 192 ? -7.261 32.574 13.301 1.00 33.52 192 THR A O 1
ATOM 1525 N N . ALA A 1 193 ? -5.337 33.756 13.265 1.00 27.73 193 ALA A N 1
ATOM 1526 C CA . ALA A 1 193 ? -4.858 33.277 14.557 1.00 29.82 193 ALA A CA 1
ATOM 1527 C C . ALA A 1 193 ? -5.389 34.148 15.686 1.00 29.70 193 ALA A C 1
ATOM 1528 O O . ALA A 1 193 ? -5.745 35.306 15.473 1.00 33.29 193 ALA A O 1
ATOM 1530 N N . PRO A 1 194 ? -5.486 33.603 16.896 1.00 33.40 194 PRO A N 1
ATOM 1531 C CA . PRO A 1 194 ? -5.816 34.424 18.064 1.00 32.65 194 PRO A CA 1
ATOM 1532 C C . PRO A 1 194 ? -4.632 35.259 18.544 1.00 27.53 194 PRO A C 1
ATOM 1533 O O . PRO A 1 194 ? -3.463 34.981 18.252 1.00 28.51 194 PRO A O 1
ATOM 1537 N N . ASP A 1 195 ? -4.966 36.305 19.306 1.00 31.85 195 ASP A N 1
ATOM 1538 C CA . ASP A 1 195 ? -3.928 37.156 19.891 1.00 30.61 195 ASP A CA 1
ATOM 1539 C C . ASP A 1 195 ? -3.059 36.371 20.869 1.00 32.70 195 ASP A C 1
ATOM 1540 O O . ASP A 1 195 ? -3.523 35.454 21.549 1.00 31.35 195 ASP A O 1
ATOM 1545 N N . ASN A 1 196 ? -1.790 36.781 20.962 1.00 29.92 196 ASN A N 1
ATOM 1546 C CA . ASN A 1 196 ? -0.790 36.302 21.922 1.00 29.90 196 ASN A CA 1
ATOM 1547 C C . ASN A 1 196 ? -0.319 34.872 21.670 1.00 30.80 196 ASN A C 1
ATOM 1548 O O . ASN A 1 196 ? 0.213 34.227 22.582 1.00 29.94 196 ASN A O 1
ATOM 1553 N N . ILE A 1 197 ? -0.441 34.363 20.442 1.00 25.42 197 ILE A N 1
ATOM 1554 C CA . ILE A 1 197 ? 0.271 33.132 20.134 1.00 24.80 197 ILE A CA 1
ATOM 1555 C C . ILE A 1 197 ? 1.765 33.405 20.258 1.00 25.35 197 ILE A C 1
ATOM 1556 O O . ILE A 1 197 ? 2.230 34.552 20.201 1.00 26.43 197 ILE A O 1
ATOM 1561 N N . CYS A 1 198 ? 2.520 32.335 20.453 1.00 23.76 198 CYS A N 1
ATOM 1562 C CA . CYS A 1 198 ? 3.954 32.410 20.685 1.00 23.71 198 CYS A CA 1
ATOM 1563 C C . CYS A 1 198 ? 4.681 31.555 19.657 1.00 24.05 198 CYS A C 1
ATOM 1564 O O . CYS A 1 198 ? 4.363 30.372 19.494 1.00 25.49 198 CYS A O 1
ATOM 1567 N N . LEU A 1 199 ? 5.662 32.155 18.978 1.00 21.71 199 LEU A N 1
ATOM 1568 C CA . LEU A 1 199 ? 6.446 31.501 17.941 1.00 22.07 199 LEU A CA 1
ATOM 1569 C C . LEU A 1 199 ? 7.870 31.351 18.440 1.00 21.70 199 LEU A C 1
ATOM 1570 O O . LEU A 1 199 ? 8.467 32.331 18.892 1.00 22.11 199 LEU A O 1
ATOM 1575 N N . ILE A 1 200 ? 8.427 30.146 18.325 1.00 20.97 200 ILE A N 1
ATOM 1576 C CA . ILE A 1 200 ? 9.834 29.903 18.653 1.00 19.03 200 ILE A CA 1
ATOM 1577 C C . ILE A 1 200 ? 10.541 29.294 17.450 1.00 21.01 200 ILE A C 1
ATOM 1578 O O . ILE A 1 200 ? 10.027 28.368 16.810 1.00 21.70 200 ILE A O 1
ATOM 1583 N N . ARG A 1 201 ? 11.716 29.828 17.131 1.00 18.84 201 ARG A N 1
ATOM 1584 C CA . ARG A 1 201 ? 12.692 29.147 16.287 1.00 17.37 201 ARG A CA 1
ATOM 1585 C C . ARG A 1 201 ? 13.863 28.799 17.200 1.00 20.38 201 ARG A C 1
ATOM 1586 O O . ARG A 1 201 ? 14.551 29.704 17.687 1.00 21.59 201 ARG A O 1
ATOM 1594 N N . THR A 1 202 ? 14.067 27.512 17.469 1.00 20.95 202 THR A N 1
ATOM 1595 C CA . THR A 1 202 ? 15.149 27.087 18.351 1.00 20.74 202 THR A CA 1
ATOM 1596 C C . THR A 1 202 ? 16.092 26.196 17.559 1.00 22.28 202 THR A C 1
ATOM 1597 O O . THR A 1 202 ? 15.662 25.191 16.981 1.00 22.56 202 THR A O 1
ATOM 1601 N N . ALA A 1 203 ? 17.367 26.563 17.543 1.00 21.47 203 ALA A N 1
ATOM 1602 C CA . ALA A 1 203 ? 18.301 26.105 16.524 1.00 21.63 203 ALA A CA 1
ATOM 1603 C C . ALA A 1 203 ? 19.503 25.387 17.120 1.00 23.16 203 ALA A C 1
ATOM 1604 O O . ALA A 1 203 ? 19.945 25.684 18.236 1.00 25.43 203 ALA A O 1
ATOM 1606 N N . GLN A 1 204 ? 20.022 24.427 16.347 1.00 22.00 204 GLN A N 1
ATOM 1607 C CA . GLN A 1 204 ? 21.164 23.604 16.710 1.00 23.51 204 GLN A CA 1
ATOM 1608 C C . GLN A 1 204 ? 22.157 23.673 15.568 1.00 25.57 204 GLN A C 1
ATOM 1609 O O . GLN A 1 204 ? 21.783 23.467 14.412 1.00 24.91 204 GLN A O 1
ATOM 1615 N N . ASN A 1 205 ? 23.422 23.925 15.884 1.00 22.43 205 ASN A N 1
ATOM 1616 C CA . ASN A 1 205 ? 24.426 24.129 14.844 1.00 23.82 205 ASN A CA 1
ATOM 1617 C C . ASN A 1 205 ? 25.696 23.420 15.294 1.00 26.50 205 ASN A C 1
ATOM 1618 O O . ASN A 1 205 ? 26.403 23.900 16.186 1.00 23.62 205 ASN A O 1
ATOM 1623 N N . TRP A 1 206 ? 25.978 22.263 14.683 1.00 24.75 206 TRP A N 1
ATOM 1624 C CA . TRP A 1 206 ? 27.154 21.479 15.026 1.00 25.22 206 TRP A CA 1
ATOM 1625 C C . TRP A 1 206 ? 28.245 21.572 13.949 1.00 28.09 206 TRP A C 1
ATOM 1626 O O . TRP A 1 206 ? 29.182 20.760 13.925 1.00 29.90 206 TRP A O 1
ATOM 1637 N N . SER A 1 207 ? 28.167 22.592 13.090 1.00 28.07 207 SER A N 1
ATOM 1638 C CA . SER A 1 207 ? 29.085 22.724 11.962 1.00 30.71 207 SER A CA 1
ATOM 1639 C C . SER A 1 207 ? 30.534 22.916 12.384 1.00 31.42 207 SER A C 1
ATOM 1640 O O . SER A 1 207 ? 31.430 22.617 11.591 1.00 34.43 207 SER A O 1
ATOM 1643 N N . LYS A 1 208 ? 30.797 23.423 13.588 1.00 30.53 208 LYS A N 1
ATOM 1644 C CA . LYS A 1 208 ? 32.169 23.622 14.036 1.00 29.38 208 LYS A CA 1
ATOM 1645 C C . LYS A 1 208 ? 32.645 22.527 14.988 1.00 34.15 208 LYS A C 1
ATOM 1646 O O . LYS A 1 208 ? 33.759 22.617 15.514 1.00 34.56 208 LYS A O 1
ATOM 1652 N N . CYS A 1 209 ? 31.842 21.489 15.211 1.00 31.29 209 CYS A N 1
ATOM 1653 C CA . CYS A 1 209 ? 32.234 20.440 16.143 1.00 28.61 209 CYS A CA 1
ATOM 1654 C C . CYS A 1 209 ? 33.259 19.501 15.533 1.00 31.51 209 CYS A C 1
ATOM 1655 O O . CYS A 1 209 ? 33.127 19.079 14.381 1.00 34.11 209 CYS A O 1
ATOM 1658 N N . GLY A 1 210 ? 34.280 19.177 16.316 1.00 30.75 210 GLY A N 1
ATOM 1659 C CA . GLY A 1 210 ? 35.149 18.068 16.005 1.00 34.45 210 GLY A CA 1
ATOM 1660 C C . GLY A 1 210 ? 34.419 16.742 16.151 1.00 36.84 210 GLY A C 1
ATOM 1661 O O . GLY A 1 210 ? 33.215 16.675 16.397 1.00 35.86 210 GLY A O 1
ATOM 1662 N N . SER A 1 211 ? 35.186 15.662 15.990 1.00 39.83 211 SER A N 1
ATOM 1663 C CA . SER A 1 211 ? 34.594 14.325 15.938 1.00 38.51 211 SER A CA 1
ATOM 1664 C C . SER A 1 211 ? 33.870 13.974 17.231 1.00 36.17 211 SER A C 1
ATOM 1665 O O . SER A 1 211 ? 32.741 13.470 17.203 1.00 40.07 211 SER A O 1
ATOM 1668 N N . GLY A 1 212 ? 34.508 14.220 18.374 1.00 39.73 212 GLY A N 1
ATOM 1669 C CA . GLY A 1 212 ? 33.912 13.929 19.666 1.00 41.70 212 GLY A CA 1
ATOM 1670 C C . GLY A 1 212 ? 32.558 14.575 19.893 1.00 47.53 212 GLY A C 1
ATOM 1671 O O . GLY A 1 212 ? 31.570 13.880 20.153 1.00 41.25 212 GLY A O 1
ATOM 1672 N N . GLU A 1 213 ? 32.500 15.909 19.809 1.00 40.19 213 GLU A N 1
ATOM 1673 C CA . GLU A 1 213 ? 31.234 16.613 19.999 1.00 34.61 213 GLU A CA 1
ATOM 1674 C C . GLU A 1 213 ? 30.209 16.210 18.947 1.00 31.79 213 GLU A C 1
ATOM 1675 O O . GLU A 1 213 ? 29.006 16.123 19.236 1.00 31.39 213 GLU A O 1
ATOM 1681 N N . ARG A 1 214 ? 30.662 16.002 17.709 1.00 33.06 214 ARG A N 1
ATOM 1682 C CA . ARG A 1 214 ? 29.736 15.664 16.635 1.00 32.89 214 ARG A CA 1
ATOM 1683 C C . ARG A 1 214 ? 29.084 14.309 16.884 1.00 32.36 214 ARG A C 1
ATOM 1684 O O . ARG A 1 214 ? 27.870 14.157 16.694 1.00 33.92 214 ARG A O 1
ATOM 1692 N N . GLU A 1 215 ? 29.875 13.325 17.320 1.00 35.81 215 GLU A N 1
ATOM 1693 C CA . GLU A 1 215 ? 29.341 11.999 17.625 1.00 35.52 215 GLU A CA 1
ATOM 1694 C C . GLU A 1 215 ? 28.362 12.058 18.791 1.00 39.55 215 GLU A C 1
ATOM 1695 O O . GLU A 1 215 ? 27.327 11.380 18.777 1.00 38.97 215 GLU A O 1
ATOM 1697 N N . THR A 1 216 ? 28.655 12.889 19.796 1.00 34.05 216 THR A N 1
ATOM 1698 C CA . THR A 1 216 ? 27.722 13.069 20.906 1.00 39.35 216 THR A CA 1
ATOM 1699 C C . THR A 1 216 ? 26.432 13.740 20.455 1.00 40.28 216 THR A C 1
ATOM 1700 O O . THR A 1 216 ? 25.337 13.312 20.833 1.00 36.41 216 THR A O 1
ATOM 1704 N N . TYR A 1 217 ? 26.526 14.825 19.680 1.00 30.01 217 TYR A N 1
ATOM 1705 C CA . TYR A 1 217 ? 25.301 15.484 19.255 1.00 30.71 217 TYR A CA 1
ATOM 1706 C C . TYR A 1 217 ? 24.439 14.535 18.426 1.00 31.65 217 TYR A C 1
ATOM 1707 O O . TYR A 1 217 ? 23.244 14.352 18.702 1.00 29.16 217 TYR A O 1
ATOM 1716 N N A ILE A 1 218 ? 25.038 13.899 17.419 0.49 31.87 218 ILE A N 1
ATOM 1717 N N B ILE A 1 218 ? 25.038 13.900 17.417 0.51 31.91 218 ILE A N 1
ATOM 1718 C CA A ILE A 1 218 ? 24.257 13.080 16.500 0.49 31.87 218 ILE A CA 1
ATOM 1719 C CA B ILE A 1 218 ? 24.259 13.077 16.499 0.51 31.96 218 ILE A CA 1
ATOM 1720 C C A ILE A 1 218 ? 23.761 11.817 17.195 0.49 30.33 218 ILE A C 1
ATOM 1721 C C B ILE A 1 218 ? 23.759 11.820 17.199 0.51 30.19 218 ILE A C 1
ATOM 1722 O O A ILE A 1 218 ? 22.623 11.381 16.979 0.49 36.21 218 ILE A O 1
ATOM 1723 O O B ILE A 1 218 ? 22.620 11.387 16.987 0.51 36.25 218 ILE A O 1
ATOM 1732 N N . GLY A 1 219 ? 24.585 11.238 18.070 1.00 31.06 219 GLY A N 1
ATOM 1733 C CA . GLY A 1 219 ? 24.220 9.977 18.696 1.00 34.29 219 GLY A CA 1
ATOM 1734 C C . GLY A 1 219 ? 23.334 10.113 19.913 1.00 38.71 219 GLY A C 1
ATOM 1735 O O . GLY A 1 219 ? 22.548 9.206 20.209 1.00 37.76 219 GLY A O 1
ATOM 1736 N N . LEU A 1 220 ? 23.418 11.237 20.622 1.00 38.20 220 LEU A N 1
ATOM 1737 C CA . LEU A 1 220 ? 22.814 11.350 21.943 1.00 35.65 220 LEU A CA 1
ATOM 1738 C C . LEU A 1 220 ? 21.824 12.495 22.092 1.00 41.39 220 LEU A C 1
ATOM 1739 O O . LEU A 1 220 ? 20.966 12.426 22.971 1.00 40.99 220 LEU A O 1
ATOM 1744 N N . VAL A 1 221 ? 21.920 13.550 21.278 1.00 32.39 221 VAL A N 1
ATOM 1745 C CA . VAL A 1 221 ? 20.990 14.669 21.377 1.00 29.84 221 VAL A CA 1
ATOM 1746 C C . VAL A 1 221 ? 19.932 14.616 20.290 1.00 33.14 221 VAL A C 1
ATOM 1747 O O . VAL A 1 221 ? 18.733 14.671 20.575 1.00 32.11 221 VAL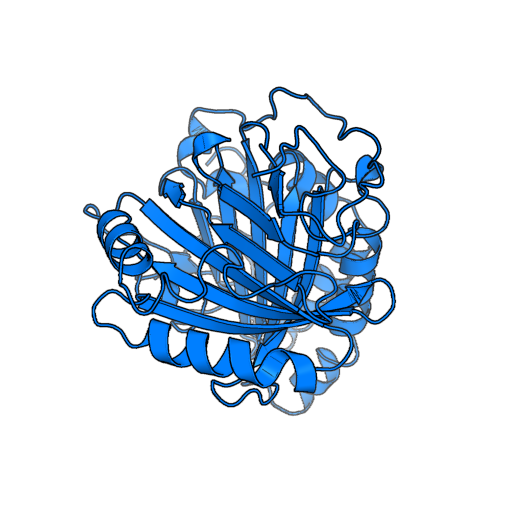 A O 1
ATOM 1751 N N . GLU A 1 222 ? 20.365 14.549 19.035 1.00 30.62 222 GLU A N 1
ATOM 1752 C CA . GLU A 1 222 ? 19.408 14.621 17.934 1.00 33.39 222 GLU A CA 1
ATOM 1753 C C . GLU A 1 222 ? 18.298 13.575 18.009 1.00 30.21 222 GLU A C 1
ATOM 1754 O O . GLU A 1 222 ? 17.146 13.919 17.680 1.00 29.04 222 GLU A O 1
ATOM 1760 N N . PRO A 1 223 ? 18.546 12.316 18.396 1.00 32.88 223 PRO A N 1
ATOM 1761 C CA . PRO A 1 223 ? 17.419 11.367 18.487 1.00 32.08 223 PRO A CA 1
ATOM 1762 C C . PRO A 1 223 ? 16.339 11.832 19.442 1.00 33.19 223 PRO A C 1
ATOM 1763 O O . PRO A 1 223 ? 15.147 11.661 19.154 1.00 34.79 223 PRO A O 1
ATOM 1767 N N . THR A 1 224 ? 16.721 12.458 20.552 1.00 33.93 224 THR A N 1
ATOM 1768 C CA . THR A 1 224 ? 15.713 12.913 21.498 1.00 34.16 224 THR A CA 1
ATOM 1769 C C . THR A 1 224 ? 15.083 14.233 21.061 1.00 31.31 224 THR A C 1
ATOM 1770 O O . THR A 1 224 ? 13.923 14.492 21.394 1.00 32.79 224 THR A O 1
ATOM 1774 N N . LEU A 1 225 ? 15.802 15.056 20.290 1.00 30.19 225 LEU A N 1
ATOM 1775 C CA . LEU A 1 225 ? 15.171 16.219 19.670 1.00 26.11 225 LEU A CA 1
ATOM 1776 C C . LEU A 1 225 ? 14.089 15.784 18.690 1.00 30.42 225 LEU A C 1
ATOM 1777 O O . LEU A 1 225 ? 12.998 16.368 18.649 1.00 26.78 225 LEU A O 1
ATOM 1782 N N . ILE A 1 226 ? 14.376 14.748 17.896 1.00 27.83 226 ILE A N 1
ATOM 1783 C CA . ILE A 1 226 ? 13.383 14.188 16.984 1.00 26.27 226 ILE A CA 1
ATOM 1784 C C . ILE A 1 226 ? 12.172 13.690 17.762 1.00 29.08 226 ILE A C 1
ATOM 1785 O O . ILE A 1 226 ? 11.021 13.962 17.391 1.00 30.88 226 ILE A O 1
ATOM 1790 N N . LYS A 1 227 ? 12.414 12.972 18.870 1.00 30.14 227 LYS A N 1
ATOM 1791 C CA . LYS A 1 227 ? 11.321 12.504 19.717 1.00 30.79 227 LYS A CA 1
ATOM 1792 C C . LYS A 1 227 ? 10.508 13.671 20.255 1.00 29.29 227 LYS A C 1
ATOM 1793 O O . LYS A 1 227 ? 9.280 13.594 20.334 1.00 33.54 227 LYS A O 1
ATOM 1799 N N . ALA A 1 228 ? 11.177 14.770 20.613 1.00 29.73 228 ALA A N 1
ATOM 1800 C CA . ALA A 1 228 ? 10.456 15.902 21.179 1.00 31.90 228 ALA A CA 1
ATOM 1801 C C . ALA A 1 228 ? 9.536 16.528 20.144 1.00 30.80 228 ALA A C 1
ATOM 1802 O O . ALA A 1 228 ? 8.353 16.776 20.417 1.00 29.32 228 ALA A O 1
ATOM 1804 N N . ASN A 1 229 ? 10.064 16.785 18.942 1.00 27.10 229 ASN A N 1
ATOM 1805 C CA . ASN A 1 229 ? 9.252 17.400 17.894 1.00 26.31 229 ASN A CA 1
ATOM 1806 C C . ASN A 1 229 ? 8.095 16.494 17.491 1.00 26.68 229 ASN A C 1
ATOM 1807 O O . ASN A 1 229 ? 6.974 16.970 17.280 1.00 26.96 229 ASN A O 1
ATOM 1812 N N . THR A 1 230 ? 8.340 15.181 17.391 1.00 27.64 230 THR A N 1
ATOM 1813 C CA . THR A 1 230 ? 7.249 14.263 17.076 1.00 32.44 230 THR A CA 1
ATOM 1814 C C . THR A 1 230 ? 6.150 14.331 18.129 1.00 33.79 230 THR A C 1
ATOM 1815 O O . THR A 1 230 ? 4.959 14.358 17.792 1.00 31.66 230 THR A O 1
ATOM 1819 N N . PHE A 1 231 ? 6.532 14.375 19.408 1.00 30.17 231 PHE A N 1
ATOM 1820 C CA . PHE A 1 231 ? 5.539 14.467 20.472 1.00 35.81 231 PHE A CA 1
ATOM 1821 C C . PHE A 1 231 ? 4.706 15.730 20.325 1.00 32.39 231 PHE A C 1
ATOM 1822 O O . PHE A 1 231 ? 3.477 15.696 20.464 1.00 33.97 231 PHE A O 1
ATOM 1830 N N . LEU A 1 232 ? 5.360 16.855 20.037 1.00 26.91 232 LEU A N 1
ATOM 1831 C CA . LEU A 1 232 ? 4.636 18.110 19.885 1.00 27.83 232 LEU A CA 1
ATOM 1832 C C . LEU A 1 232 ? 3.685 18.063 18.693 1.00 31.72 232 LEU A C 1
ATOM 1833 O O . LEU A 1 232 ? 2.549 18.553 18.778 1.00 32.00 232 LEU A O 1
ATOM 1838 N N . ARG A 1 233 ? 4.115 17.439 17.591 1.00 27.85 233 ARG A N 1
ATOM 1839 C CA A ARG A 1 233 ? 3.259 17.333 16.413 0.60 29.31 233 ARG A CA 1
ATOM 1840 C CA B ARG A 1 233 ? 3.265 17.322 16.408 0.40 29.88 233 ARG A CA 1
ATOM 1841 C C . ARG A 1 233 ? 2.030 16.476 16.685 1.00 31.21 233 ARG A C 1
ATOM 1842 O O . ARG A 1 233 ? 0.944 16.759 16.163 1.00 33.70 233 ARG A O 1
ATOM 1857 N N . GLU A 1 234 ? 2.178 15.424 17.483 1.00 31.99 234 GLU A N 1
ATOM 1858 C CA . GLU A 1 234 ? 1.102 14.460 17.665 1.00 37.03 234 GLU A CA 1
ATOM 1859 C C . GLU A 1 234 ? 0.198 14.773 18.849 1.00 35.83 234 GLU A C 1
ATOM 1860 O O . GLU A 1 234 ? -0.838 14.116 19.000 1.00 40.22 234 GLU A O 1
ATOM 1866 N N . ASN A 1 235 ? 0.535 15.758 19.677 1.00 37.05 235 ASN A N 1
ATOM 1867 C CA . ASN A 1 235 ? -0.230 16.019 20.896 1.00 35.53 235 ASN A CA 1
ATOM 1868 C C . ASN A 1 235 ? -0.532 17.503 21.034 1.00 33.72 235 ASN A C 1
ATOM 1869 O O . ASN A 1 235 ? -0.252 18.129 22.058 1.00 36.92 235 ASN A O 1
ATOM 1874 N N . ALA A 1 236 ? -1.164 18.066 19.997 1.00 32.97 236 ALA A N 1
ATOM 1875 C CA . ALA A 1 236 ? -1.438 19.499 19.955 1.00 31.50 236 ALA A CA 1
ATOM 1876 C C . ALA A 1 236 ? -2.285 19.958 21.140 1.00 32.51 236 ALA A C 1
ATOM 1877 O O . ALA A 1 236 ? -1.926 20.918 21.830 1.00 37.03 236 ALA A O 1
ATOM 1879 N N . SER A 1 237 ? -3.424 19.301 21.385 1.00 34.36 237 SER A N 1
ATOM 1880 C CA . SER A 1 237 ? -4.317 19.766 22.442 1.00 36.11 237 SER A CA 1
ATOM 1881 C C . SER A 1 237 ? -3.690 19.635 23.825 1.00 38.14 237 SER A C 1
ATOM 1882 O O . SER A 1 237 ? -3.863 20.519 24.671 1.00 43.14 237 SER A O 1
ATOM 1885 N N . GLU A 1 238 ? -2.983 18.531 24.088 1.00 40.07 238 GLU A N 1
ATOM 1886 C CA . GLU A 1 238 ? -2.371 18.339 25.401 1.00 39.41 238 GLU A CA 1
ATOM 1887 C C . GLU A 1 238 ? -1.346 19.430 25.701 1.00 36.57 238 GLU A C 1
ATOM 1888 O O . GLU A 1 238 ? -1.269 19.928 26.833 1.00 39.28 238 GLU A O 1
ATOM 1894 N N . THR A 1 239 ? -0.557 19.815 24.697 1.00 34.94 239 THR A N 1
ATOM 1895 C CA . THR A 1 239 ? 0.558 20.736 24.880 1.00 33.60 239 THR A CA 1
ATOM 1896 C C . THR A 1 239 ? 0.230 22.182 24.548 1.00 35.29 239 THR A C 1
ATOM 1897 O O . THR A 1 239 ? 0.965 23.076 24.980 1.00 34.60 239 THR A O 1
ATOM 1901 N N . GLY A 1 240 ? -0.830 22.441 23.785 1.00 29.54 240 GLY A N 1
ATOM 1902 C CA . GLY A 1 240 ? -1.042 23.771 23.253 1.00 30.85 240 GLY A CA 1
ATOM 1903 C C . GLY A 1 240 ? -0.137 24.129 22.097 1.00 29.75 240 GLY A C 1
ATOM 1904 O O . GLY A 1 240 ? -0.040 25.311 21.743 1.00 28.54 240 GLY A O 1
ATOM 1905 N N . CYS A 1 241 ? 0.556 23.149 21.516 1.00 26.89 241 CYS A N 1
ATOM 1906 C CA . CYS A 1 241 ? 1.415 23.385 20.363 1.00 24.01 241 CYS A CA 1
ATOM 1907 C C . CYS A 1 241 ? 0.566 23.283 19.100 1.00 28.92 241 CYS A C 1
ATOM 1908 O O . CYS A 1 241 ? 0.053 22.207 18.767 1.00 28.33 241 CYS A O 1
ATOM 1911 N N . ILE A 1 242 ? 0.396 24.424 18.429 1.00 25.38 242 ILE A N 1
ATOM 1912 C CA . ILE A 1 242 ? -0.383 24.514 17.194 1.00 26.41 242 ILE A CA 1
ATOM 1913 C C . ILE A 1 242 ? 0.333 23.798 16.058 1.00 26.29 242 ILE A C 1
ATOM 1914 O O . ILE A 1 242 ? -0.289 23.100 15.243 1.00 26.80 242 ILE A O 1
ATOM 1919 N N . SER A 1 243 ? 1.651 23.962 15.981 1.00 24.59 243 SER A N 1
ATOM 1920 C CA . SER A 1 243 ? 2.421 23.457 14.860 1.00 24.59 243 SER A CA 1
ATOM 1921 C C . SER A 1 243 ? 3.862 23.305 15.328 1.00 24.56 243 SER A C 1
ATOM 1922 O O . SER A 1 243 ? 4.368 24.159 16.055 1.00 24.40 243 SER A O 1
ATOM 1925 N N . SER A 1 244 ? 4.518 22.220 14.916 1.00 23.69 244 SER A N 1
ATOM 1926 C CA . SER A 1 244 ? 5.953 22.098 15.174 1.00 22.93 244 SER A CA 1
ATOM 1927 C C . SER A 1 244 ? 6.635 21.414 13.997 1.00 24.72 244 SER A C 1
ATOM 1928 O O . SER A 1 244 ? 6.160 20.382 13.509 1.00 25.77 244 SER A O 1
ATOM 1931 N N . LYS A 1 245 ? 7.753 21.976 13.552 1.00 23.14 245 LYS A N 1
ATOM 1932 C CA . LYS A 1 245 ? 8.519 21.426 12.442 1.00 21.83 245 LYS A CA 1
ATOM 1933 C C . LYS A 1 245 ? 9.963 21.295 12.868 1.00 22.97 245 LYS A C 1
ATOM 1934 O O . LYS A 1 245 ? 10.546 22.270 13.347 1.00 24.26 245 LYS A O 1
ATOM 1940 N N . LEU A 1 246 ? 10.559 20.127 12.637 1.00 21.24 246 LEU A N 1
ATOM 1941 C CA . LEU A 1 246 ? 12.013 19.975 12.689 1.00 20.79 246 LEU A CA 1
ATOM 1942 C C . LEU A 1 246 ? 12.546 20.053 11.262 1.00 21.48 246 LEU A C 1
ATOM 1943 O O . LEU A 1 246 ? 12.147 19.257 10.400 1.00 24.15 246 LEU A O 1
ATOM 1948 N N . VAL A 1 247 ? 13.410 21.035 10.995 1.00 21.32 247 VAL A N 1
ATOM 1949 C CA . VAL A 1 247 ? 13.898 21.288 9.647 1.00 22.03 247 VAL A CA 1
ATOM 1950 C C . VAL A 1 247 ? 15.421 21.269 9.639 1.00 21.88 247 VAL A C 1
ATOM 1951 O O . VAL A 1 247 ? 16.075 21.567 10.640 1.00 22.88 247 VAL A O 1
ATOM 1955 N N . TYR A 1 248 ? 15.982 20.846 8.514 1.00 22.54 248 TYR A N 1
ATOM 1956 C CA . TYR A 1 248 ? 17.424 20.779 8.346 1.00 21.76 248 TYR A CA 1
ATOM 1957 C C . TYR A 1 248 ? 17.835 21.835 7.336 1.00 24.87 248 TYR A C 1
ATOM 1958 O O . TYR A 1 248 ? 17.283 21.893 6.235 1.00 25.03 248 TYR A O 1
ATOM 1967 N N . GLU A 1 249 ? 18.793 22.677 7.716 1.00 23.83 249 GLU A N 1
ATOM 1968 C CA . GLU A 1 249 ? 19.126 23.829 6.888 1.00 25.39 249 GLU A CA 1
ATOM 1969 C C . GLU A 1 249 ? 20.020 23.424 5.717 1.00 25.84 249 GLU A C 1
ATOM 1970 O O . GLU A 1 249 ? 20.661 22.364 5.714 1.00 24.79 249 GLU A O 1
ATOM 1976 N N . GLN A 1 250 ? 20.025 24.273 4.692 1.00 27.49 250 GLN A N 1
ATOM 1977 C CA . GLN A 1 250 ? 20.637 23.959 3.409 1.00 32.67 250 GLN A CA 1
ATOM 1978 C C . GLN A 1 250 ? 21.420 25.154 2.885 1.00 36.00 250 GLN A C 1
ATOM 1979 O O . GLN A 1 250 ? 21.135 26.303 3.221 1.00 35.27 250 GLN A O 1
ATOM 1985 N N . THR A 1 251 ? 22.393 24.869 2.021 1.00 34.20 251 THR A N 1
ATOM 1986 C CA . THR A 1 251 ? 23.051 25.939 1.291 1.00 37.45 251 THR A CA 1
ATOM 1987 C C . THR A 1 251 ? 22.068 26.583 0.318 1.00 40.43 251 THR A C 1
ATOM 1988 O O . THR A 1 251 ? 20.945 26.113 0.124 1.00 39.21 251 THR A O 1
ATOM 1992 N N . HIS A 1 252 ? 22.512 27.671 -0.315 1.00 46.90 252 HIS A N 1
ATOM 1993 C CA . HIS A 1 252 ? 21.731 28.258 -1.399 1.00 48.81 252 HIS A CA 1
ATOM 1994 C C . HIS A 1 252 ? 21.412 27.220 -2.470 1.00 52.32 252 HIS A C 1
ATOM 1995 O O . HIS A 1 252 ? 20.322 27.231 -3.052 1.00 57.75 252 HIS A O 1
ATOM 1997 N N . ASP A 1 253 ? 22.346 26.301 -2.726 1.00 51.95 253 ASP A N 1
ATOM 1998 C CA . ASP A 1 253 ? 22.207 25.284 -3.762 1.00 53.15 253 ASP A CA 1
ATOM 1999 C C . ASP A 1 253 ? 21.393 24.073 -3.324 1.00 55.43 253 ASP A C 1
ATOM 2000 O O . ASP A 1 253 ? 21.182 23.171 -4.140 1.00 60.62 253 ASP A O 1
ATOM 2002 N N . GLY A 1 254 ? 20.944 24.016 -2.069 1.00 49.19 254 GLY A N 1
ATOM 2003 C CA . GLY A 1 254 ? 20.091 22.942 -1.606 1.00 46.55 254 GLY A CA 1
ATOM 2004 C C . GLY A 1 254 ? 20.786 21.828 -0.851 1.00 42.90 254 GLY A C 1
ATOM 2005 O O . GLY A 1 254 ? 20.108 20.889 -0.409 1.00 48.91 254 GLY A O 1
ATOM 2006 N N . GLU A 1 255 ? 22.102 21.906 -0.675 1.00 44.62 255 GLU A N 1
ATOM 2007 C CA . GLU A 1 255 ? 22.846 20.876 0.038 1.00 45.09 255 GLU A CA 1
ATOM 2008 C C . GLU A 1 255 ? 22.631 21.010 1.541 1.00 46.49 255 GLU A C 1
ATOM 2009 O O . GLU A 1 255 ? 22.659 22.115 2.086 1.00 37.32 255 GLU A O 1
ATOM 2015 N N . ILE A 1 256 ? 22.432 19.874 2.212 1.00 43.01 256 ILE A N 1
ATOM 2016 C CA . ILE A 1 256 ? 22.181 19.882 3.652 1.00 37.60 256 ILE A CA 1
ATOM 2017 C C . ILE A 1 256 ? 23.467 20.232 4.390 1.00 42.65 256 ILE A C 1
ATOM 2018 O O . ILE A 1 256 ? 24.531 19.667 4.112 1.00 42.70 256 ILE A O 1
ATOM 2023 N N . VAL A 1 257 ? 23.376 21.174 5.335 1.00 34.86 257 VAL A N 1
ATOM 2024 C CA . VAL A 1 257 ? 24.503 21.532 6.195 1.00 31.37 257 VAL A CA 1
ATOM 2025 C C . VAL A 1 257 ? 24.247 21.031 7.613 1.00 29.93 257 VAL A C 1
ATOM 2026 O O . VAL A 1 257 ? 23.171 20.503 7.919 1.00 30.65 257 VAL A O 1
ATOM 2030 N N . ASP A 1 258 ? 25.240 21.186 8.483 1.00 29.23 258 ASP A N 1
ATOM 2031 C CA . ASP A 1 258 ? 25.174 20.648 9.844 1.00 25.95 258 ASP A CA 1
ATOM 2032 C C . ASP A 1 258 ? 24.460 21.625 10.781 1.00 25.58 258 ASP A C 1
ATOM 2033 O O . ASP A 1 258 ? 25.005 22.074 11.791 1.00 25.43 258 ASP A O 1
ATOM 2038 N N . LYS A 1 259 ? 23.219 21.956 10.420 1.00 22.91 259 LYS A N 1
ATOM 2039 C CA . LYS A 1 259 ? 22.415 22.904 11.176 1.00 22.24 259 LYS A CA 1
ATOM 2040 C C . LYS A 1 259 ? 20.961 22.489 11.079 1.00 23.47 259 LYS A C 1
ATOM 2041 O O . LYS A 1 259 ? 20.504 22.060 10.016 1.00 25.84 259 LYS A O 1
ATOM 2047 N N . SER A 1 260 ? 20.230 22.629 12.180 1.00 21.67 260 SER A N 1
ATOM 2048 C CA . SER A 1 260 ? 18.809 22.330 12.171 1.00 19.67 260 SER A CA 1
ATOM 2049 C C . SER A 1 260 ? 18.085 23.332 13.054 1.00 20.90 260 SER A C 1
ATOM 2050 O O . SER A 1 260 ? 18.699 24.098 13.795 1.00 21.93 260 SER A O 1
ATOM 2053 N N . CYS A 1 261 ? 16.760 23.340 12.968 1.00 21.87 261 CYS A N 1
ATOM 2054 C CA . CYS A 1 261 ? 16.018 24.057 13.992 1.00 20.52 261 CYS A CA 1
ATOM 2055 C C . CYS A 1 261 ? 14.611 23.488 14.069 1.00 21.36 261 CYS A C 1
ATOM 2056 O O . CYS A 1 261 ? 14.142 22.794 13.159 1.00 21.63 261 CYS A O 1
ATOM 2059 N N . VAL A 1 262 ? 13.968 23.754 15.202 1.00 20.53 262 VAL A N 1
ATOM 2060 C CA . VAL A 1 262 ? 12.553 23.484 15.401 1.00 19.06 262 VAL A CA 1
ATOM 2061 C C . VAL A 1 262 ? 11.852 24.826 15.333 1.00 20.54 262 VAL A C 1
ATOM 2062 O O . VAL A 1 262 ? 12.282 25.788 15.978 1.00 21.63 262 VAL A O 1
ATOM 2066 N N . ILE A 1 263 ? 10.801 24.902 14.516 1.00 20.62 263 ILE A N 1
ATOM 2067 C CA . ILE A 1 263 ? 9.962 26.089 14.401 1.00 20.26 263 ILE A CA 1
ATOM 2068 C C . ILE A 1 263 ? 8.598 25.691 14.927 1.00 20.34 263 ILE A C 1
ATOM 2069 O O . ILE A 1 263 ? 7.963 24.795 14.369 1.00 21.38 263 ILE A O 1
ATOM 2074 N N . GLY A 1 264 ? 8.175 26.314 16.025 1.00 20.50 264 GLY A N 1
ATOM 2075 C CA . GLY A 1 264 ? 6.931 25.925 16.667 1.00 22.36 264 GLY A CA 1
ATOM 2076 C C . GLY A 1 2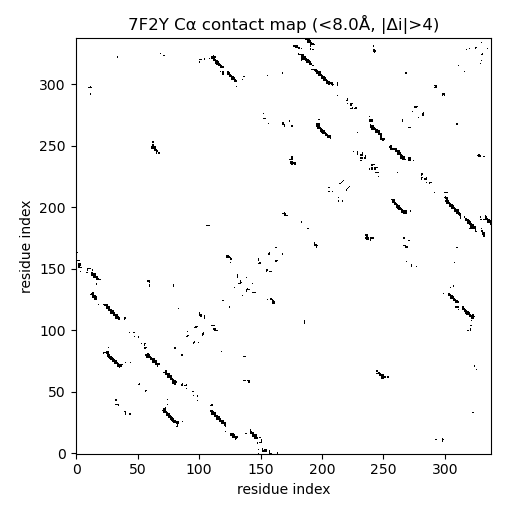64 ? 6.064 27.103 17.045 1.00 22.34 264 GLY A C 1
ATOM 2077 O O . GLY A 1 264 ? 6.564 28.164 17.427 1.00 21.81 264 GLY A O 1
ATOM 2078 N N . TYR A 1 265 ? 4.751 26.939 16.929 1.00 21.53 265 TYR A N 1
ATOM 2079 C CA . TYR A 1 265 ? 3.813 27.931 17.414 1.00 23.01 265 TYR A CA 1
ATOM 2080 C C . TYR A 1 265 ? 2.995 27.340 18.551 1.00 25.88 265 TYR A C 1
ATOM 2081 O O . TYR A 1 265 ? 2.559 26.184 18.481 1.00 23.60 265 TYR A O 1
ATOM 2090 N N . TYR A 1 266 ? 2.746 28.159 19.572 1.00 22.52 266 TYR A N 1
ATOM 2091 C CA . TYR A 1 266 ? 2.070 27.727 20.782 1.00 24.26 266 TYR A CA 1
ATOM 2092 C C . TYR A 1 266 ? 0.933 28.696 21.064 1.00 28.17 266 TYR A C 1
ATOM 2093 O O . TYR A 1 266 ? 1.015 29.877 20.711 1.00 26.60 266 TYR A O 1
ATOM 2102 N N . LEU A 1 267 ? -0.126 28.188 21.702 1.00 25.60 267 LEU A N 1
ATOM 2103 C CA . LEU A 1 267 ? -1.275 29.035 22.014 1.00 25.54 267 LEU A CA 1
ATOM 2104 C C . LEU A 1 267 ? -0.868 30.236 22.856 1.00 30.43 267 LEU A C 1
ATOM 2105 O O . LEU A 1 267 ? -1.464 31.314 22.735 1.00 29.29 267 LEU A O 1
ATOM 2110 N N . SER A 1 268 ? 0.147 30.071 23.701 1.00 26.75 268 SER A N 1
ATOM 2111 C CA . SER A 1 268 ? 0.670 31.150 24.524 1.00 27.83 268 SER A CA 1
ATOM 2112 C C . SER A 1 268 ? 2.092 30.789 24.905 1.00 25.91 268 SER A C 1
ATOM 2113 O O . SER A 1 268 ? 2.501 29.628 24.803 1.00 28.75 268 SER A O 1
ATOM 2116 N N . MET A 1 269 ? 2.834 31.803 25.353 1.00 27.61 269 MET A N 1
ATOM 2117 C CA . MET A 1 269 ? 4.164 31.546 25.897 1.00 26.82 269 MET A CA 1
ATOM 2118 C C . MET A 1 269 ? 4.093 30.594 27.081 1.00 28.67 269 MET A C 1
ATOM 2119 O O . MET A 1 269 ? 4.991 29.762 27.257 1.00 29.31 269 MET A O 1
ATOM 2124 N N . GLY A 1 270 ? 3.017 30.669 27.871 1.00 30.09 270 GLY A N 1
ATOM 2125 C CA . GLY A 1 270 ? 2.895 29.782 29.016 1.00 32.24 270 GLY A CA 1
ATOM 2126 C C . GLY A 1 270 ? 2.857 28.317 28.623 1.00 30.65 270 GLY A C 1
ATOM 2127 O O . GLY A 1 270 ? 3.399 27.461 29.323 1.00 34.57 270 GLY A O 1
ATOM 2128 N N . HIS A 1 271 ? 2.204 28.005 27.501 1.00 29.45 271 HIS A N 1
ATOM 2129 C CA . HIS A 1 271 ? 2.188 26.625 27.026 1.00 28.48 271 HIS A CA 1
ATOM 2130 C C . HIS A 1 271 ? 3.586 26.164 26.651 1.00 30.01 271 HIS A C 1
ATOM 2131 O O . HIS A 1 271 ? 3.980 25.030 26.951 1.00 31.27 271 HIS A O 1
ATOM 2138 N N . LEU A 1 272 ? 4.344 27.027 25.971 1.00 30.18 272 LEU A N 1
ATOM 2139 C CA . LEU A 1 272 ? 5.719 26.692 25.630 1.00 29.34 272 LEU A CA 1
ATOM 2140 C C . LEU A 1 272 ? 6.559 26.489 26.888 1.00 27.05 272 LEU A C 1
ATOM 2141 O O . LEU A 1 272 ? 7.345 25.536 26.972 1.00 29.73 272 LEU A O 1
ATOM 2146 N N . GLU A 1 273 ? 6.386 27.364 27.882 1.00 27.08 273 GLU A N 1
ATOM 2147 C CA . GLU A 1 273 ? 7.098 27.230 29.149 1.00 29.17 273 GLU A CA 1
ATOM 2148 C C . GLU A 1 273 ? 6.780 25.903 29.827 1.00 36.02 273 GLU A C 1
ATOM 2149 O O . GLU A 1 273 ? 7.685 25.178 30.251 1.00 34.15 273 GLU A O 1
ATOM 2155 N N . ARG A 1 274 ? 5.496 25.562 29.931 1.00 32.92 274 ARG A N 1
ATOM 2156 C CA . ARG A 1 274 ? 5.135 24.367 30.684 1.00 38.59 274 ARG A CA 1
ATOM 2157 C C . ARG A 1 274 ? 5.660 23.108 30.003 1.00 39.38 274 ARG A C 1
ATOM 2158 O O . ARG A 1 274 ? 6.107 22.176 30.683 1.00 41.75 274 ARG A O 1
ATOM 2166 N N . TRP A 1 275 ? 5.644 23.066 28.668 1.00 34.53 275 TRP A N 1
ATOM 2167 C CA . TRP A 1 275 ? 6.230 21.918 27.980 1.00 34.94 275 TRP A CA 1
ATOM 2168 C C . TRP A 1 275 ? 7.735 21.855 28.208 1.00 33.42 275 TRP A C 1
ATOM 2169 O O . TRP A 1 275 ? 8.278 20.808 28.584 1.00 34.76 275 TRP A O 1
ATOM 2180 N N . THR A 1 276 ? 8.427 22.969 27.978 1.00 30.98 276 THR A N 1
ATOM 2181 C CA . THR A 1 276 ? 9.877 22.986 28.151 1.00 32.80 276 THR A CA 1
ATOM 2182 C C . THR A 1 276 ? 10.279 22.571 29.559 1.00 36.80 276 THR A C 1
ATOM 2183 O O . THR A 1 276 ? 11.203 21.769 29.740 1.00 37.86 276 THR A O 1
ATOM 2187 N N . HIS A 1 277 ? 9.594 23.103 30.570 1.00 35.13 277 HIS A N 1
ATOM 2188 C CA . HIS A 1 277 ? 9.955 22.856 31.958 1.00 38.05 277 HIS A CA 1
ATOM 2189 C C . HIS A 1 277 ? 9.545 21.472 32.452 1.00 42.62 277 HIS A C 1
ATOM 2190 O O . HIS A 1 277 ? 10.143 20.981 33.415 1.00 45.50 277 HIS A O 1
ATOM 2197 N N . ASP A 1 278 ? 8.564 20.824 31.816 1.00 42.94 278 ASP A N 1
ATOM 2198 C CA . ASP A 1 278 ? 8.003 19.582 32.340 1.00 48.27 278 ASP A CA 1
ATOM 2199 C C . ASP A 1 278 ? 8.269 18.342 31.497 1.00 37.14 278 ASP A C 1
ATOM 2200 O O . ASP A 1 278 ? 8.398 17.254 32.066 1.00 46.47 278 ASP A O 1
ATOM 2205 N N . HIS A 1 279 ? 8.316 18.443 30.176 1.00 40.23 279 HIS A N 1
ATOM 2206 C CA . HIS A 1 279 ? 8.323 17.226 29.375 1.00 40.68 279 HIS A CA 1
ATOM 2207 C C . HIS A 1 279 ? 9.669 16.507 29.480 1.00 42.88 279 HIS A C 1
ATOM 2208 O O . HIS A 1 279 ? 10.721 17.151 29.493 1.00 40.59 279 HIS A O 1
ATOM 2215 N N . PRO A 1 280 ? 9.664 15.172 29.551 1.00 46.73 280 PRO A N 1
ATOM 2216 C CA . PRO A 1 280 ? 10.932 14.439 29.696 1.00 40.06 280 PRO A CA 1
ATOM 2217 C C . PRO A 1 280 ? 11.884 14.601 28.526 1.00 38.79 280 PRO A C 1
ATOM 2218 O O . PRO A 1 280 ? 13.102 14.541 28.737 1.00 45.31 280 PRO A O 1
ATOM 2222 N N . THR A 1 281 ? 11.382 14.793 27.296 1.00 44.06 281 THR A N 1
ATOM 2223 C CA . THR A 1 281 ? 12.295 14.908 26.162 1.00 41.72 281 THR A CA 1
ATOM 2224 C C . THR A 1 281 ? 13.153 16.157 26.285 1.00 31.37 281 THR A C 1
ATOM 2225 O O . THR A 1 281 ? 14.364 16.109 26.038 1.00 36.04 281 THR A O 1
ATOM 2229 N N . HIS A 1 282 ? 12.560 17.282 26.700 1.00 35.78 282 HIS A N 1
ATOM 2230 C CA . HIS A 1 282 ? 13.403 18.458 26.882 1.00 31.21 282 HIS A CA 1
ATOM 2231 C C . HIS A 1 282 ? 14.315 18.288 28.089 1.00 33.62 282 HIS A C 1
ATOM 2232 O O . HIS A 1 282 ? 15.461 18.750 28.062 1.00 32.71 282 HIS A O 1
ATOM 2239 N N . LYS A 1 283 ? 13.843 17.595 29.127 1.00 36.97 283 LYS A N 1
ATOM 2240 C CA . LYS A 1 283 ? 14.714 17.261 30.249 1.00 35.74 283 LYS A CA 1
ATOM 2241 C C . LYS A 1 283 ? 15.945 16.502 29.780 1.00 39.70 283 LYS A C 1
ATOM 2242 O O . LYS A 1 283 ? 17.071 16.825 30.176 1.00 40.45 283 LYS A O 1
ATOM 2248 N N . ALA A 1 284 ? 15.753 15.510 28.910 1.00 38.47 284 ALA A N 1
ATOM 2249 C CA . ALA A 1 284 ? 16.871 14.675 28.474 1.00 42.15 284 ALA A CA 1
ATOM 2250 C C . ALA A 1 284 ? 17.900 15.469 27.665 1.00 36.32 284 ALA A C 1
ATOM 2251 O O . ALA A 1 284 ? 19.111 15.339 27.892 1.00 42.34 284 ALA A O 1
ATOM 2253 N N . ILE A 1 285 ? 17.446 16.304 26.724 1.00 40.29 285 ILE A N 1
ATOM 2254 C CA . ILE A 1 28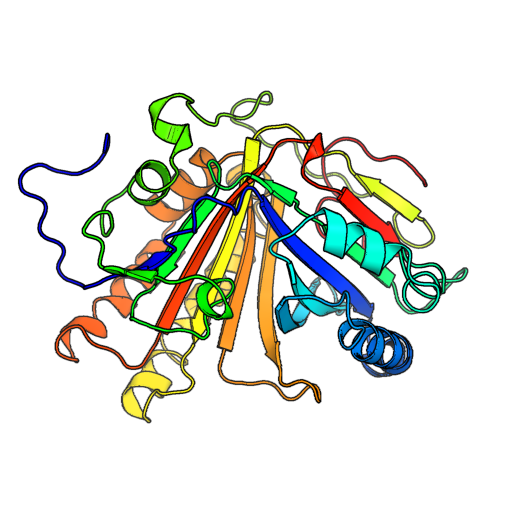5 ? 18.406 16.993 25.864 1.00 34.87 285 ILE A CA 1
ATOM 2255 C C . ILE A 1 285 ? 19.066 18.159 26.589 1.00 36.52 285 ILE A C 1
ATOM 2256 O O . ILE A 1 285 ? 20.244 18.462 26.339 1.00 36.68 285 ILE A O 1
ATOM 2261 N N . TYR A 1 286 ? 18.330 18.835 27.477 1.00 39.57 286 TYR A N 1
ATOM 2262 C CA . TYR A 1 286 ? 18.937 19.854 28.324 1.00 37.15 286 TYR A CA 1
ATOM 2263 C C . TYR A 1 286 ? 20.094 19.261 29.108 1.00 43.04 286 TYR A C 1
ATOM 2264 O O . TYR A 1 286 ? 21.187 19.840 29.162 1.00 41.28 286 TYR A O 1
ATOM 2273 N N . GLY A 1 287 ? 19.870 18.093 29.712 1.00 38.67 287 GLY A N 1
ATOM 2274 C CA . GLY A 1 287 ? 20.912 17.471 30.509 1.00 44.10 287 GLY A CA 1
ATOM 2275 C C . GLY A 1 287 ? 22.135 17.106 29.692 1.00 50.86 287 GLY A C 1
ATOM 2276 O O . GLY A 1 287 ? 23.269 17.278 30.147 1.00 53.89 287 GLY A O 1
ATOM 2277 N N . THR A 1 288 ? 21.925 16.613 28.471 1.00 43.88 288 THR A N 1
ATOM 2278 C CA . THR A 1 288 ? 23.066 16.218 27.653 1.00 47.15 288 THR A CA 1
ATOM 2279 C C . THR A 1 288 ? 23.896 17.430 27.244 1.00 47.75 288 THR A C 1
ATOM 2280 O O . THR A 1 288 ? 25.133 17.372 27.242 1.00 40.10 288 THR A O 1
ATOM 2284 N N . PHE A 1 289 ? 23.240 18.545 26.911 1.00 37.46 289 PHE A N 1
ATOM 2285 C CA . PHE A 1 289 ? 23.999 19.744 26.563 1.00 40.83 289 PHE A CA 1
ATOM 2286 C C . PHE A 1 289 ? 24.861 20.216 27.723 1.00 48.11 289 PHE A C 1
ATOM 2287 O O . PHE A 1 289 ? 26.004 20.640 27.521 1.00 45.51 289 PHE A O 1
ATOM 2295 N N . TYR A 1 290 ? 24.320 20.193 28.943 1.00 47.73 290 TYR A N 1
ATOM 2296 C CA . TYR A 1 290 ? 25.138 20.607 30.073 1.00 46.39 290 TYR A CA 1
ATOM 2297 C C . TYR A 1 290 ? 26.201 19.574 30.403 1.00 45.50 290 TYR A C 1
ATOM 2298 O O . TYR A 1 290 ? 27.245 19.941 30.953 1.00 47.35 290 TYR A O 1
ATOM 2307 N N . GLU A 1 291 ? 25.974 18.304 30.055 1.00 44.09 291 GLU A N 1
ATOM 2308 C CA A GLU A 1 291 ? 27.043 17.311 30.141 0.57 43.51 291 GLU A CA 1
ATOM 2309 C CA B GLU A 1 291 ? 27.043 17.311 30.141 0.43 44.56 291 GLU A CA 1
ATOM 2310 C C . GLU A 1 291 ? 28.177 17.651 29.177 1.00 44.47 291 GLU A C 1
ATOM 2311 O O . GLU A 1 291 ? 29.360 17.585 29.540 1.00 53.30 291 GLU A O 1
ATOM 2322 N N . MET A 1 292 ? 27.827 18.026 27.936 1.00 43.01 292 MET A N 1
ATOM 2323 C CA . MET A 1 292 ? 28.829 18.455 26.963 1.00 39.74 292 MET A CA 1
ATOM 2324 C C . MET A 1 292 ? 29.555 19.711 27.440 1.00 42.88 292 MET A C 1
ATOM 2325 O O . MET A 1 292 ? 30.774 19.833 27.272 1.00 47.14 292 MET A O 1
ATOM 2330 N N . LEU A 1 293 ? 28.817 20.665 28.023 1.00 47.01 293 LEU A N 1
ATOM 2331 C CA . LEU A 1 293 ? 29.430 21.915 28.471 1.00 45.31 293 LEU A CA 1
ATOM 2332 C C . LEU A 1 293 ? 30.489 21.658 29.533 1.00 54.77 293 LEU A C 1
ATOM 2333 O O . LEU A 1 293 ? 31.590 22.224 29.486 1.00 56.41 293 LEU A O 1
ATOM 2338 N N . LYS A 1 294 ? 30.166 20.809 30.509 1.00 51.78 294 LYS A N 1
ATOM 2339 C CA . LYS A 1 294 ? 31.107 20.541 31.591 1.00 60.46 294 LYS A CA 1
ATOM 2340 C C . LYS A 1 294 ? 32.379 19.891 31.061 1.00 71.37 294 LYS A C 1
ATOM 2341 O O . LYS A 1 294 ? 33.488 20.234 31.491 1.00 72.27 294 LYS A O 1
ATOM 2343 N N . ARG A 1 295 ? 32.240 18.971 30.104 1.00 71.88 295 ARG A N 1
ATOM 2344 C CA . ARG A 1 295 ? 33.372 18.274 29.503 1.00 68.31 295 ARG A CA 1
ATOM 2345 C C . ARG A 1 295 ? 34.217 19.166 28.601 1.00 68.18 295 ARG A C 1
ATOM 2346 O O . ARG A 1 295 ? 35.255 18.704 28.114 1.00 71.20 295 ARG A O 1
ATOM 2349 N N . HIS A 1 296 ? 33.815 20.416 28.367 1.00 57.84 296 HIS A N 1
ATOM 2350 C CA . HIS A 1 296 ? 34.507 21.298 27.431 1.00 58.39 296 HIS A CA 1
ATOM 2351 C C . HIS A 1 296 ? 34.656 22.700 28.015 1.00 58.10 296 HIS A C 1
ATOM 2352 O O . HIS A 1 296 ? 34.557 23.703 27.300 1.00 56.85 296 HIS A O 1
ATOM 2359 N N . ASP A 1 297 ? 34.901 22.784 29.328 1.00 61.44 297 ASP A N 1
ATOM 2360 C CA . ASP A 1 297 ? 35.173 24.054 30.015 1.00 61.38 297 ASP A CA 1
ATOM 2361 C C . ASP A 1 297 ? 34.065 25.081 29.777 1.00 62.66 297 ASP A C 1
ATOM 2362 O O . ASP A 1 297 ? 34.314 26.290 29.756 1.00 61.51 297 ASP A O 1
ATOM 2364 N N . PHE A 1 298 ? 32.832 24.596 29.598 1.00 56.56 298 PHE A N 1
ATOM 2365 C CA . PHE A 1 298 ? 31.652 25.434 29.373 1.00 59.71 298 PHE A CA 1
ATOM 2366 C C . PHE A 1 298 ? 31.778 26.290 28.117 1.00 56.42 298 PHE A C 1
ATOM 2367 O O . PHE A 1 298 ? 31.259 27.409 28.052 1.00 53.14 298 PHE A O 1
ATOM 2375 N N . LYS A 1 299 ? 32.454 25.757 27.101 1.00 56.59 299 LYS A N 1
ATOM 2376 C CA . LYS A 1 299 ? 32.470 26.368 25.773 1.00 50.33 299 LYS A CA 1
ATOM 2377 C C . LYS A 1 299 ? 32.524 25.219 24.763 1.00 52.21 299 LYS A C 1
ATOM 2378 O O . LYS A 1 299 ? 33.602 24.763 24.374 1.00 53.80 299 LYS A O 1
ATOM 2382 N N . THR A 1 300 ? 31.348 24.739 24.372 1.00 47.23 300 THR A N 1
ATOM 2383 C CA . THR A 1 300 ? 31.257 23.746 23.316 1.00 40.98 300 THR A CA 1
ATOM 2384 C C . THR A 1 300 ? 31.369 24.426 21.960 1.00 42.84 300 THR A C 1
ATOM 2385 O O . THR A 1 300 ? 31.035 25.603 21.805 1.00 41.96 300 THR A O 1
ATOM 2389 N N . GLU A 1 301 ? 31.845 23.677 20.966 1.00 36.43 301 GLU A N 1
ATOM 2390 C CA . GLU A 1 301 ? 31.715 24.167 19.600 1.00 36.51 301 GLU A CA 1
ATOM 2391 C C . GLU A 1 301 ? 30.297 24.022 19.074 1.00 32.42 301 GLU A C 1
ATOM 2392 O O . GLU A 1 301 ? 29.912 24.734 18.141 1.00 30.91 301 GLU A O 1
ATOM 2398 N N . LEU A 1 302 ? 29.501 23.127 19.653 1.00 32.34 302 LEU A N 1
ATOM 2399 C CA . LEU A 1 302 ? 28.077 23.108 19.348 1.00 30.37 302 LEU A CA 1
ATOM 2400 C C . LEU A 1 302 ? 27.459 24.447 19.737 1.00 29.39 302 LEU A C 1
ATOM 2401 O O . LEU A 1 302 ? 27.662 24.923 20.855 1.00 30.52 302 LEU A O 1
ATOM 2406 N N . ALA A 1 303 ? 26.717 25.056 18.811 1.00 27.55 303 ALA A N 1
ATOM 2407 C CA . ALA A 1 303 ? 26.067 26.343 19.049 1.00 26.70 303 ALA A CA 1
ATOM 2408 C C . ALA A 1 303 ? 24.557 26.163 19.049 1.00 30.24 303 ALA A C 1
ATOM 2409 O O . ALA A 1 303 ? 24.010 25.548 18.133 1.00 24.57 303 ALA A O 1
ATOM 2411 N N . LEU A 1 304 ? 23.888 26.704 20.072 1.00 25.46 304 LEU A N 1
ATOM 2412 C CA . LEU A 1 304 ? 22.435 26.709 20.176 1.00 24.37 304 LEU A CA 1
ATOM 2413 C C . LEU A 1 304 ? 21.967 28.155 20.201 1.00 23.81 304 LEU A C 1
ATOM 2414 O O . LEU A 1 304 ? 22.703 29.030 20.649 1.00 24.79 304 LEU A O 1
ATOM 2419 N N . TRP A 1 305 ? 20.757 28.402 19.704 1.00 22.47 305 TRP A N 1
ATOM 2420 C CA . TRP A 1 305 ? 20.162 29.727 19.845 1.00 22.21 305 TRP A CA 1
ATOM 2421 C C . TRP A 1 305 ? 18.656 29.638 19.677 1.00 24.22 305 TRP A C 1
ATOM 2422 O O . TRP A 1 305 ? 18.116 28.631 19.204 1.00 22.59 305 TRP A O 1
ATOM 2433 N N . HIS A 1 306 ? 17.968 30.695 20.096 1.00 23.21 306 HIS A N 1
ATOM 2434 C CA . HIS A 1 306 ? 16.552 30.735 19.762 1.00 23.28 306 HIS A CA 1
ATOM 2435 C C . HIS A 1 306 ? 16.077 32.170 19.606 1.00 21.60 306 HIS A C 1
ATOM 2436 O O . HIS A 1 306 ? 16.711 33.118 20.061 1.00 22.76 306 HIS A O 1
ATOM 2443 N N . GLU A 1 307 ? 14.955 32.296 18.904 1.00 20.90 307 GLU A N 1
ATOM 2444 C CA . GLU A 1 307 ? 14.214 33.544 18.750 1.00 21.16 307 GLU A CA 1
ATOM 2445 C C . GLU A 1 307 ? 12.787 33.247 19.172 1.00 20.97 307 GLU A C 1
ATOM 2446 O O . GLU A 1 307 ? 12.192 32.287 18.673 1.00 21.92 307 GLU A O 1
ATOM 2452 N N . VAL A 1 308 ? 12.227 34.049 20.076 1.00 22.28 308 VAL A N 1
ATOM 2453 C CA . VAL A 1 308 ? 10.864 33.830 20.551 1.00 22.03 308 VAL 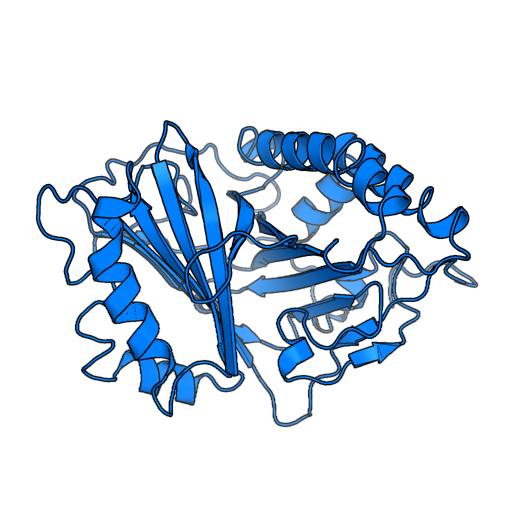A CA 1
ATOM 2454 C C . VAL A 1 308 ? 10.080 35.124 20.408 1.00 23.15 308 VAL A C 1
ATOM 2455 O O . VAL A 1 308 ? 10.546 36.189 20.823 1.00 25.28 308 VAL A O 1
ATOM 2459 N N . SER A 1 309 ? 8.888 35.029 19.827 1.00 23.16 309 SER A N 1
ATOM 2460 C CA . SER A 1 309 ? 8.042 36.195 19.640 1.00 24.19 309 SER A CA 1
ATOM 2461 C C . SER A 1 309 ? 6.642 35.899 20.155 1.00 24.76 309 SER A C 1
ATOM 2462 O O . SER A 1 309 ? 6.188 34.752 20.146 1.00 23.77 309 SER A O 1
ATOM 2465 N N . VAL A 1 310 ? 5.961 36.937 20.629 1.00 25.16 310 VAL A N 1
ATOM 2466 C CA . VAL A 1 310 ? 4.541 36.851 20.948 1.00 26.16 310 VAL A CA 1
ATOM 2467 C C . VAL A 1 310 ? 3.796 37.789 20.010 1.00 25.58 310 VAL A C 1
ATOM 2468 O O . VAL A 1 310 ? 4.149 38.968 19.892 1.00 27.73 310 VAL A O 1
ATOM 2472 N N . LEU A 1 311 ? 2.751 37.271 19.365 1.00 25.30 311 LEU A N 1
ATOM 2473 C CA . LEU A 1 311 ? 2.153 37.875 18.181 1.00 26.38 311 LEU A CA 1
ATOM 2474 C C . LEU A 1 311 ? 0.687 38.186 18.414 1.00 30.72 311 LEU A C 1
ATOM 2475 O O . LEU A 1 311 ? -0.037 37.390 19.021 1.00 28.78 311 LEU A O 1
ATOM 2480 N N . GLN A 1 312 ? 0.249 39.332 17.906 1.00 29.32 312 GLN A N 1
ATOM 2481 C CA . GLN A 1 312 ? -1.175 39.602 17.819 1.00 29.44 312 GLN A CA 1
ATOM 2482 C C . GLN A 1 312 ? -1.717 39.034 16.516 1.00 29.18 312 GLN A C 1
ATOM 2483 O O . GLN A 1 312 ? -0.978 38.813 15.557 1.00 30.40 312 GLN A O 1
ATOM 2489 N N . SER A 1 313 ? -3.028 38.778 16.495 1.00 27.36 313 SER A N 1
ATOM 2490 C CA . SER A 1 313 ? -3.647 38.234 15.290 1.00 28.95 313 SER A CA 1
ATOM 2491 C C . SER A 1 313 ? -3.275 39.040 14.058 1.00 28.73 313 SER A C 1
ATOM 2492 O O . SER A 1 313 ? -2.943 38.468 13.012 1.00 30.39 313 SER A O 1
ATOM 2495 N N . LYS A 1 314 ? -3.300 40.371 14.172 1.00 30.77 314 LYS A N 1
ATOM 2496 C CA . LYS A 1 314 ? -2.957 41.235 13.052 1.00 33.80 314 LYS A CA 1
ATOM 2497 C C . LYS A 1 314 ? -1.479 41.163 12.682 1.00 30.98 314 LYS A C 1
ATOM 2498 O O . LYS A 1 314 ? -1.116 41.644 11.604 1.00 38.19 314 LYS A O 1
ATOM 2504 N N . ASP A 1 315 ? -0.629 40.592 13.538 1.00 28.73 315 ASP A N 1
ATOM 2505 C CA . ASP A 1 315 ? 0.803 40.514 13.247 1.00 27.44 315 ASP A CA 1
ATOM 2506 C C . ASP A 1 315 ? 1.174 39.339 12.342 1.00 28.39 315 ASP A C 1
ATOM 2507 O O . ASP A 1 315 ? 2.338 39.238 11.944 1.00 27.91 315 ASP A O 1
ATOM 2512 N N . ILE A 1 316 ? 0.260 38.427 12.022 1.00 26.18 316 ILE A N 1
ATOM 2513 C CA . ILE A 1 316 ? 0.666 37.210 11.329 1.00 25.88 316 ILE A CA 1
ATOM 2514 C C . ILE A 1 316 ? -0.319 36.941 10.202 1.00 31.94 316 ILE A C 1
ATOM 2515 O O . ILE A 1 316 ? -1.535 37.040 10.391 1.00 35.56 316 ILE A O 1
ATOM 2520 N N . GLU A 1 317 ? 0.218 36.654 9.021 1.00 24.46 317 GLU A N 1
ATOM 2521 C CA . GLU A 1 317 ? -0.555 36.353 7.823 1.00 23.66 317 GLU A CA 1
ATOM 2522 C C . GLU A 1 317 ? -0.271 34.918 7.432 1.00 23.76 317 GLU A C 1
ATOM 2523 O O . GLU A 1 317 ? 0.887 34.565 7.191 1.00 24.34 317 GLU A O 1
ATOM 2529 N N . LEU A 1 318 ? -1.325 34.104 7.333 1.00 23.25 318 LEU A N 1
ATOM 2530 C CA . LEU A 1 318 ? -1.205 32.650 7.193 1.00 23.05 318 LEU A CA 1
ATOM 2531 C C . LEU A 1 318 ? -1.966 32.206 5.949 1.00 26.28 318 LEU A C 1
ATOM 2532 O O . LEU A 1 318 ? -3.198 32.264 5.926 1.00 27.83 318 LEU A O 1
ATOM 2537 N N . ILE A 1 319 ? -1.241 31.764 4.921 1.00 24.88 319 ILE A N 1
ATOM 2538 C CA . ILE A 1 319 ? -1.824 31.429 3.622 1.00 23.41 319 ILE A CA 1
ATOM 2539 C C . ILE A 1 319 ? -1.380 30.025 3.239 1.00 24.82 319 ILE A C 1
ATOM 2540 O O . ILE A 1 319 ? -0.185 29.724 3.274 1.00 24.40 319 ILE A O 1
ATOM 2545 N N . TYR A 1 320 ? -2.341 29.168 2.870 1.00 21.74 320 TYR A N 1
ATOM 2546 C CA . TYR A 1 320 ? -2.076 27.782 2.481 1.00 23.09 320 TYR A CA 1
ATOM 2547 C C . TYR A 1 320 ? -2.794 27.488 1.172 1.00 27.02 320 TYR A C 1
ATOM 2548 O O . TYR A 1 320 ? -4.031 27.492 1.124 1.00 25.34 320 TYR A O 1
ATOM 2557 N N . VAL A 1 321 ? -2.027 27.195 0.121 1.00 23.92 321 VAL A N 1
ATOM 2558 C CA . VAL A 1 321 ? -2.580 26.944 -1.208 1.00 25.46 321 VAL A CA 1
ATOM 2559 C C . VAL A 1 321 ? -2.286 25.494 -1.574 1.00 25.82 321 VAL A C 1
ATOM 2560 O O . VAL A 1 321 ? -1.117 25.117 -1.720 1.00 25.48 321 VAL A O 1
ATOM 2564 N N . ASN A 1 322 ? -3.345 24.686 -1.745 1.00 27.12 322 ASN A N 1
ATOM 2565 C CA . ASN A 1 322 ? -3.201 23.269 -2.132 1.00 28.84 322 ASN A CA 1
ATOM 2566 C C . ASN A 1 322 ? -2.274 22.515 -1.178 1.00 26.75 322 ASN A C 1
ATOM 2567 O O . ASN A 1 322 ? -1.440 21.713 -1.598 1.00 28.79 322 ASN A O 1
ATOM 2572 N N . CYS A 1 323 ? -2.427 22.761 0.114 1.00 26.83 323 CYS A N 1
ATOM 2573 C CA . CYS A 1 323 ? -1.580 22.141 1.123 1.00 28.36 323 CYS A CA 1
ATOM 2574 C C . CYS A 1 323 ? -2.285 20.971 1.798 1.00 29.77 323 CYS A C 1
ATOM 2575 O O . CYS A 1 323 ? -3.513 20.912 1.847 1.00 29.46 323 CYS A O 1
ATOM 2578 N N . HIS A 1 324 ? -1.476 20.036 2.307 1.00 25.58 324 HIS A N 1
ATOM 2579 C CA . HIS A 1 324 ? -1.957 18.924 3.118 1.00 28.98 324 HIS A CA 1
ATOM 2580 C C . HIS A 1 324 ? -2.672 19.459 4.362 1.00 25.94 324 HIS A C 1
ATOM 2581 O O . HIS A 1 324 ? -2.241 20.471 4.936 1.00 28.21 324 HIS A O 1
ATOM 2588 N N . PRO A 1 325 ? -3.767 18.819 4.799 1.00 30.82 325 PRO A N 1
ATOM 2589 C CA . PRO A 1 325 ? -4.573 19.389 5.898 1.00 29.79 325 PRO A CA 1
ATOM 2590 C C . PRO A 1 325 ? -3.840 19.507 7.225 1.00 30.87 325 PRO A C 1
ATOM 2591 O O . PRO A 1 325 ? -4.329 20.215 8.115 1.00 31.71 325 PRO A O 1
ATOM 2595 N N . SER A 1 326 ? -2.709 18.831 7.401 1.00 32.97 326 SER A N 1
ATOM 2596 C CA A SER A 1 326 ? -1.927 18.907 8.628 0.43 33.91 326 SER A CA 1
ATOM 2597 C CA B SER A 1 326 ? -1.955 18.929 8.643 0.57 33.91 326 SER A CA 1
ATOM 2598 C C . SER A 1 326 ? -0.936 20.064 8.634 1.00 32.22 326 SER A C 1
ATOM 2599 O O . SER A 1 326 ? -0.218 20.241 9.626 1.00 31.87 326 SER A O 1
ATOM 2604 N N . THR A 1 327 ? -0.868 20.845 7.555 1.00 29.95 327 THR A N 1
ATOM 2605 C CA . THR A 1 327 ? 0.152 21.882 7.424 1.00 26.25 327 THR A CA 1
ATOM 2606 C C . THR A 1 327 ? -0.147 23.073 8.331 1.00 26.99 327 THR A C 1
ATOM 2607 O O . THR A 1 327 ? -1.230 23.651 8.261 1.00 27.03 327 THR A O 1
ATOM 2611 N N . GLY A 1 328 ? 0.822 23.440 9.169 1.00 24.88 328 GLY A N 1
ATOM 2612 C CA . GLY A 1 328 ? 0.781 24.734 9.844 1.00 26.11 328 GLY A CA 1
ATOM 2613 C C . GLY A 1 328 ? -0.470 24.930 10.686 1.00 24.76 328 GLY A C 1
ATOM 2614 O O . GLY A 1 328 ? -0.862 24.069 11.464 1.00 24.95 328 GLY A O 1
ATOM 2615 N N . PHE A 1 329 ? -1.112 26.086 10.525 1.00 26.70 329 PHE A N 1
ATOM 2616 C CA . PHE A 1 329 ? -2.307 26.443 11.279 1.00 25.88 329 PHE A CA 1
ATOM 2617 C C . PHE A 1 329 ? -3.598 25.850 10.716 1.00 26.65 329 PHE A C 1
ATOM 2618 O O . PHE A 1 329 ? -4.669 26.066 11.300 1.00 26.02 329 PHE A O 1
ATOM 2626 N N . LEU A 1 330 ? -3.544 25.096 9.620 1.00 24.88 330 LEU A N 1
ATOM 2627 C CA . LEU A 1 330 ? -4.786 24.620 9.013 1.00 24.31 330 LEU A CA 1
ATOM 2628 C C . LEU A 1 330 ? -5.730 23.880 9.962 1.00 28.33 330 LEU A C 1
ATOM 2629 O O . LEU A 1 330 ? -6.950 24.031 9.795 1.00 29.82 330 LEU A O 1
ATOM 2634 N N . PRO A 1 331 ? -5.282 23.084 10.941 1.00 26.76 331 PRO A N 1
ATOM 2635 C CA . PRO A 1 331 ? -6.251 22.376 11.799 1.00 29.41 331 PRO A CA 1
ATOM 2636 C C . PRO A 1 331 ? -6.980 23.250 12.813 1.00 28.11 331 PRO A C 1
ATOM 2637 O O . PRO A 1 331 ? -7.794 22.715 13.568 1.00 32.25 331 PRO A O 1
ATOM 2641 N N . PHE A 1 332 ? -6.696 24.557 12.898 1.00 31.17 332 PHE A N 1
ATOM 2642 C CA . PHE A 1 332 ? -7.160 25.350 14.035 1.00 27.44 332 PHE A CA 1
ATOM 2643 C C . PHE A 1 332 ? -7.779 26.675 13.605 1.00 34.47 332 PHE A C 1
ATOM 2644 O O . PHE A 1 332 ? -7.539 27.177 12.506 1.00 35.28 332 PHE A O 1
ATOM 2652 N N . PHE A 1 333 ? -8.609 27.219 14.501 1.00 32.70 333 PHE A N 1
ATOM 2653 C CA . PHE A 1 333 ? -9.061 28.607 14.445 1.00 31.52 333 PHE A CA 1
ATOM 2654 C C . PHE A 1 333 ? -9.953 28.868 13.235 1.00 34.53 333 PHE A C 1
ATOM 2655 O O . PHE A 1 333 ? -10.640 27.958 12.761 1.00 37.34 333 PHE A O 1
ATOM 2663 N N . GLU A 1 334 ? -9.991 30.106 12.755 1.00 33.38 334 GLU A N 1
ATOM 2664 C CA . GLU A 1 334 ? -10.945 30.519 11.731 1.00 32.38 334 GLU A CA 1
ATOM 2665 C C . GLU A 1 334 ? -10.270 30.510 10.367 1.00 36.39 334 GLU A C 1
ATOM 2666 O O . GLU A 1 334 ? -9.158 31.030 10.214 1.00 32.64 334 GLU A O 1
ATOM 2672 N N . VAL A 1 335 ? -10.936 29.910 9.383 1.00 38.98 335 VAL A N 1
ATOM 2673 C CA . VAL A 1 335 ? -10.388 29.805 8.039 1.00 38.38 335 VAL A CA 1
ATOM 2674 C C . VAL A 1 335 ? -11.366 30.429 7.053 1.00 43.67 335 VAL A C 1
ATOM 2675 O O . VAL A 1 335 ? -12.584 30.437 7.264 1.00 49.16 335 VAL A O 1
ATOM 2679 N N . THR A 1 336 ? -10.812 30.995 5.985 1.00 39.45 336 THR A N 1
ATOM 2680 C CA A THR A 1 336 ? -11.589 31.550 4.889 0.46 40.29 336 THR A CA 1
ATOM 2681 C CA B THR A 1 336 ? -11.601 31.527 4.887 0.54 40.31 336 THR A CA 1
ATOM 2682 C C . THR A 1 336 ? -10.918 31.171 3.577 1.00 39.22 336 THR A C 1
ATOM 2683 O O . THR A 1 336 ? -9.692 31.048 3.506 1.00 37.41 336 THR A O 1
ATOM 2690 N N . GLU A 1 337 ? -11.724 30.978 2.543 1.00 42.59 337 GLU A N 1
ATOM 2691 C CA . GLU A 1 337 ? -11.186 30.749 1.212 1.00 35.31 337 GLU A CA 1
ATOM 2692 C C . GLU A 1 337 ? -10.847 32.093 0.584 1.00 44.37 337 GLU A C 1
ATOM 2693 O O . GLU A 1 337 ? -11.680 33.003 0.557 1.00 55.46 337 GLU A O 1
ATOM 2699 N N . ILE A 1 338 ? -9.629 32.220 0.081 1.00 42.84 338 ILE A N 1
ATOM 2700 C CA . ILE A 1 338 ? -9.157 33.490 -0.456 1.00 43.48 338 ILE A CA 1
ATOM 2701 C C . ILE A 1 338 ? -9.720 33.723 -1.850 1.00 47.82 338 ILE A C 1
ATOM 2702 O O . ILE A 1 338 ? -9.894 32.782 -2.621 1.00 52.84 338 ILE A O 1
#

Sequence (338 aa):
MKNMPENHNPQANAWTAEFPPEMSYVVFAQIGIQSKSLDHAAEHLGMMKKSFDLRTGPKHVDRALHQGADGYQDSIFLAYWDEEPATFKSWVADPEEVQKWWSGKKIDENSPIGYWSEVTTTIPIDHFETLHSGENYDNGVSHFVPIKHTEVHEYWGAMRDRMPVSASSDLESPLGLQLPEPIVRESFGKRLKVTAPDNICLIRTAQNWSKCGSGERETYIIGLVEPTLIKANTFLRRENASETGCISSKLVYEQTHDGEIVDKSCVIGYYLSMGHLERWTHDHPTHKAIYGTFYEEMLKRHDFKTELALWHEVSVLQSKDIELIYVNCHPSSTGFLPFFEVTTEI